Protein AF-A0A971BE72-F1 (afdb_monomer_lite)

Secondary structure (DSSP, 8-state):
-PPPHHHHHHHTTT-GGGHHHHHHHHHHHHHHHHHHHH--HHHHHHHHHHHHHHHHHHGGG----SHHHHHHHHHHHHHHHHHHHHHHHHHHHHHHHHTT--PPPPPHHHHHHHHHHTT-HHHHHHHHHHHHHS-HHHHHHHHHHHTS---HHHHHHHHTS-HHHHHHHHHHHHHHHHHHHT-PPPGGGG-

Sequence (191 aa):
MAETLSTCLRESARTPTAFTGVYEAMASELLAFLLRRTFDVEVARDLTAETFARAFEHRGRFRGDTDAEASAWLYGIARNLLARYARDGVTERRAVERLGIRVPAVSEDDHQRIVELAGLADMRATVADLFSSLPSDQRDALRLRVIDERDYGEVAATLGVSEDAARARVSRALRRIADVVDMPIPSEVTR

Foldseek 3Di:
DLQALLRLLLCCVVVVVSCVSVCVVPLLVQLLVQLLAVVANVVSNVLSVVLSVVSSVCSNVDDDRHSVSSNVVSVVSSVVSSLVCLVVVVVVVVVCVVVVHDDDDDDPVSSVVSCVSNVCPVVVVVLVVLLVVQDPLLSQLLCCCPVVVDDLVVSCVVSVHDSVVSLVSPLVSQVSSCVVSVYDDRCVSVD

Structure (mmCIF, N/CA/C/O backbone):
data_AF-A0A971BE72-F1
#
_entry.id   AF-A0A971BE72-F1
#
loop_
_atom_site.group_PDB
_atom_site.id
_atom_site.type_symbol
_atom_site.label_atom_id
_atom_site.label_alt_id
_atom_site.label_comp_id
_atom_site.label_asym_id
_atom_site.label_entity_id
_atom_site.label_seq_id
_atom_site.pdbx_PDB_ins_code
_atom_site.Cartn_x
_atom_site.Cartn_y
_atom_site.Cartn_z
_atom_site.occupancy
_atom_site.B_iso_or_equiv
_atom_site.auth_seq_id
_atom_site.auth_comp_id
_atom_site.auth_asym_id
_atom_site.auth_atom_id
_atom_site.pdbx_PDB_model_num
ATOM 1 N N . MET A 1 1 ? 28.751 -3.625 -18.871 1.00 43.56 1 MET A N 1
ATOM 2 C CA . MET A 1 1 ? 28.095 -2.444 -18.273 1.00 43.56 1 MET A CA 1
ATOM 3 C C . MET A 1 1 ? 26.715 -2.896 -17.861 1.00 43.56 1 MET A C 1
ATOM 5 O O . MET A 1 1 ? 26.048 -3.460 -18.714 1.00 43.56 1 MET A O 1
ATOM 9 N N . ALA A 1 2 ? 26.331 -2.754 -16.592 1.00 56.28 2 ALA A N 1
ATOM 10 C CA . ALA A 1 2 ? 24.943 -3.002 -16.211 1.00 56.28 2 ALA A CA 1
ATOM 11 C C . ALA A 1 2 ? 24.065 -2.018 -16.999 1.00 56.28 2 ALA A C 1
ATOM 13 O O . ALA A 1 2 ? 24.338 -0.816 -16.973 1.00 56.28 2 ALA A O 1
ATOM 14 N N . GLU A 1 3 ? 23.106 -2.521 -17.773 1.00 75.62 3 GLU A N 1
ATOM 15 C CA . GLU A 1 3 ? 22.121 -1.655 -18.415 1.00 75.62 3 GLU A CA 1
ATOM 16 C C . GLU A 1 3 ? 21.285 -0.985 -17.323 1.00 75.62 3 GLU A C 1
ATOM 18 O O . GLU A 1 3 ? 20.890 -1.620 -16.345 1.00 75.62 3 GLU A O 1
ATOM 23 N N . THR A 1 4 ? 21.079 0.323 -17.453 1.00 91.81 4 THR A N 1
ATOM 24 C CA . THR A 1 4 ? 20.314 1.095 -16.472 1.00 91.81 4 THR A CA 1
ATOM 25 C C . THR A 1 4 ? 18.823 0.810 -16.636 1.00 91.81 4 THR A C 1
ATOM 27 O O . THR A 1 4 ? 18.357 0.542 -17.749 1.00 91.81 4 THR A O 1
ATOM 30 N N . LEU A 1 5 ? 18.050 0.915 -15.553 1.00 93.81 5 LEU A N 1
ATOM 31 C CA . LEU A 1 5 ? 16.604 0.672 -15.564 1.00 93.81 5 LEU A CA 1
ATOM 32 C C . LEU A 1 5 ? 15.892 1.512 -16.640 1.00 93.81 5 LEU A C 1
ATOM 34 O O . LEU A 1 5 ? 15.056 0.999 -17.389 1.00 93.81 5 LEU A O 1
ATOM 38 N N . SER A 1 6 ? 16.249 2.796 -16.753 1.00 95.06 6 SER A N 1
ATOM 39 C CA . SER A 1 6 ? 15.688 3.711 -17.752 1.00 95.06 6 SER A CA 1
ATOM 40 C C . SER A 1 6 ? 16.047 3.319 -19.187 1.00 95.06 6 SER A C 1
ATOM 42 O O . SER A 1 6 ? 15.268 3.558 -20.115 1.00 95.06 6 SER A O 1
ATOM 44 N N . THR A 1 7 ? 17.208 2.698 -19.391 1.00 95.31 7 THR A N 1
ATOM 45 C CA . THR A 1 7 ? 17.658 2.225 -20.702 1.00 95.31 7 THR A CA 1
ATOM 46 C C . THR A 1 7 ? 16.897 0.970 -21.098 1.00 95.31 7 THR A C 1
ATOM 48 O O . THR A 1 7 ? 16.229 1.001 -22.132 1.00 95.31 7 THR A O 1
ATOM 51 N N . CYS A 1 8 ? 16.862 -0.058 -20.241 1.00 95.62 8 CYS A N 1
ATOM 52 C CA . CYS A 1 8 ? 16.073 -1.269 -20.483 1.00 95.62 8 CYS A CA 1
ATOM 53 C C . CYS A 1 8 ? 14.601 -0.929 -20.778 1.00 95.62 8 CYS A C 1
ATOM 55 O O . CYS A 1 8 ? 14.002 -1.446 -21.725 1.00 95.62 8 CYS A O 1
ATOM 57 N N . LEU A 1 9 ? 14.015 0.002 -20.013 1.00 95.75 9 LEU A N 1
ATOM 58 C CA . LEU A 1 9 ? 12.622 0.406 -20.190 1.00 95.75 9 LEU A CA 1
ATOM 59 C C . LEU A 1 9 ? 12.379 1.118 -21.529 1.00 95.75 9 LEU A C 1
ATOM 61 O O . LEU A 1 9 ? 11.404 0.802 -22.212 1.00 95.75 9 LEU A O 1
ATOM 65 N N . ARG A 1 10 ? 13.251 2.036 -21.960 1.00 95.19 10 ARG A N 1
ATOM 66 C CA . ARG A 1 10 ? 13.100 2.712 -23.264 1.00 95.19 10 ARG A CA 1
ATOM 67 C C . ARG A 1 10 ? 13.342 1.762 -24.433 1.00 95.19 10 ARG A C 1
ATOM 69 O O . ARG A 1 10 ? 12.573 1.765 -25.396 1.00 95.19 10 ARG A O 1
ATOM 76 N N . GLU A 1 11 ? 14.377 0.935 -24.350 1.00 95.69 11 GLU A N 1
ATOM 77 C CA . GLU A 1 11 ? 14.713 -0.029 -25.398 1.00 95.69 11 GLU A CA 1
ATOM 78 C C . GLU A 1 11 ? 13.631 -1.085 -25.569 1.00 95.69 11 GLU A C 1
ATOM 80 O O . GLU A 1 11 ? 13.327 -1.470 -26.700 1.00 95.69 11 GLU A O 1
ATOM 85 N N . SER A 1 12 ? 12.958 -1.468 -24.480 1.00 96.06 12 SER A N 1
ATOM 86 C CA . SER A 1 12 ? 11.874 -2.447 -24.521 1.00 96.06 12 SER A CA 1
ATOM 87 C C . SER A 1 12 ? 10.725 -2.077 -25.464 1.00 96.06 12 SER A C 1
ATOM 89 O O . SER A 1 12 ? 10.022 -2.957 -25.971 1.00 96.06 12 SER A O 1
ATOM 91 N N . ALA A 1 13 ? 10.537 -0.786 -25.764 1.00 93.69 13 ALA A N 1
ATOM 92 C CA . ALA A 1 13 ? 9.557 -0.324 -26.744 1.00 93.69 13 ALA A CA 1
ATOM 93 C C . ALA A 1 13 ? 9.863 -0.813 -28.173 1.00 93.69 13 ALA A C 1
ATOM 95 O O . ALA A 1 13 ? 8.935 -1.008 -28.955 1.00 93.69 13 ALA A O 1
ATOM 96 N N . ARG A 1 14 ? 11.142 -1.028 -28.504 1.00 94.75 14 ARG A N 1
ATOM 97 C CA . ARG A 1 14 ? 11.605 -1.546 -29.804 1.00 94.75 14 ARG A CA 1
ATOM 98 C C . ARG A 1 14 ? 12.000 -3.020 -29.728 1.00 94.75 14 ARG A C 1
ATOM 100 O O . ARG A 1 14 ? 11.719 -3.769 -30.657 1.00 94.75 14 ARG A O 1
ATOM 107 N N . THR A 1 15 ? 12.597 -3.425 -28.610 1.00 96.62 15 THR A N 1
ATOM 108 C CA . THR A 1 15 ? 13.130 -4.768 -28.365 1.00 96.62 15 THR A CA 1
ATOM 109 C C . THR A 1 15 ? 12.463 -5.352 -27.122 1.00 96.62 15 THR A C 1
ATOM 111 O O . THR A 1 15 ? 12.979 -5.176 -26.023 1.00 96.62 15 THR A O 1
ATOM 114 N N . PRO A 1 16 ? 11.317 -6.050 -27.245 1.00 94.75 16 PRO A N 1
ATOM 115 C CA . PRO A 1 16 ? 10.526 -6.497 -26.094 1.00 94.75 16 PRO A CA 1
ATOM 116 C C . PRO A 1 16 ? 11.305 -7.251 -25.007 1.00 94.75 16 PRO A C 1
ATOM 118 O O . PRO A 1 16 ? 11.002 -7.095 -23.829 1.00 94.75 16 PRO A O 1
ATOM 121 N N . THR A 1 17 ? 12.331 -8.020 -25.380 1.00 96.00 17 THR A N 1
ATOM 122 C CA . THR A 1 17 ? 13.180 -8.779 -24.448 1.00 96.00 17 THR A CA 1
ATOM 123 C C . THR A 1 17 ? 14.022 -7.901 -23.521 1.00 96.00 17 THR A C 1
ATOM 125 O O . THR A 1 17 ? 14.369 -8.351 -22.435 1.00 96.00 17 THR A O 1
ATOM 128 N N . ALA A 1 18 ? 14.298 -6.641 -23.878 1.00 95.56 18 ALA A N 1
ATOM 129 C CA . ALA A 1 18 ? 14.985 -5.697 -22.990 1.00 95.56 18 ALA A CA 1
ATOM 130 C C . ALA A 1 18 ? 14.162 -5.384 -21.724 1.00 95.56 18 ALA A C 1
ATOM 132 O O . ALA A 1 18 ? 14.707 -4.959 -20.709 1.00 95.56 18 ALA A O 1
ATOM 133 N N . PHE A 1 19 ? 12.849 -5.651 -21.739 1.00 96.69 19 PHE A N 1
ATOM 134 C CA . PHE A 1 19 ? 12.010 -5.499 -20.551 1.00 96.69 19 PHE A CA 1
ATOM 135 C C . PHE A 1 19 ? 12.398 -6.456 -19.413 1.00 96.69 19 PHE A C 1
ATOM 137 O O . PHE A 1 19 ? 12.107 -6.161 -18.256 1.00 96.69 19 PHE A O 1
ATOM 144 N N . THR A 1 20 ? 13.082 -7.569 -19.700 1.00 94.62 20 THR A N 1
ATOM 145 C CA . THR A 1 20 ? 13.574 -8.483 -18.658 1.00 94.62 20 THR A CA 1
ATOM 146 C C . THR A 1 20 ? 14.476 -7.758 -17.658 1.00 94.62 20 THR A C 1
ATOM 148 O O . THR A 1 20 ? 14.303 -7.952 -16.459 1.00 94.62 20 THR A O 1
ATOM 151 N N . GLY A 1 21 ? 15.332 -6.833 -18.113 1.00 93.69 21 GLY A N 1
ATOM 152 C CA . GLY A 1 21 ? 16.171 -6.026 -17.218 1.00 93.69 21 GLY A CA 1
ATOM 153 C C . GLY A 1 21 ? 15.364 -5.112 -16.287 1.00 93.69 21 GLY A C 1
ATOM 154 O O . GLY A 1 21 ? 15.738 -4.903 -15.138 1.00 93.69 21 GLY A O 1
ATOM 155 N N . VAL A 1 22 ? 14.198 -4.632 -16.737 1.00 95.75 22 VAL A N 1
ATOM 156 C CA . VAL A 1 22 ? 13.260 -3.864 -15.897 1.00 95.75 22 VAL A CA 1
ATOM 157 C C . VAL A 1 22 ? 12.657 -4.754 -14.812 1.00 95.75 22 VAL A C 1
ATOM 159 O O . VAL A 1 22 ? 12.561 -4.345 -13.656 1.00 95.75 22 VAL A O 1
ATOM 162 N N . TYR A 1 23 ? 12.246 -5.970 -15.183 1.00 92.19 23 TYR A N 1
ATOM 163 C CA . TYR A 1 23 ? 11.673 -6.932 -14.246 1.00 92.19 23 TYR A CA 1
ATOM 164 C C . TYR A 1 23 ? 12.696 -7.359 -13.190 1.00 92.19 23 TYR A C 1
ATOM 166 O O . TYR A 1 23 ? 12.418 -7.262 -11.998 1.00 92.19 23 TYR A O 1
ATOM 174 N N . GLU A 1 24 ? 13.893 -7.768 -13.610 1.00 89.44 24 GLU A N 1
ATOM 175 C CA . GLU A 1 24 ? 14.965 -8.204 -12.709 1.00 89.44 24 GLU A CA 1
ATOM 176 C C . GLU A 1 24 ? 15.383 -7.107 -11.724 1.00 89.44 24 GLU A C 1
ATOM 178 O O . GLU A 1 24 ? 15.617 -7.399 -10.552 1.00 89.44 24 GLU A O 1
ATOM 183 N N . ALA A 1 25 ? 15.412 -5.847 -12.168 1.00 91.69 25 ALA A N 1
ATOM 184 C CA . ALA A 1 25 ? 15.768 -4.717 -11.318 1.00 91.69 25 ALA A CA 1
ATOM 185 C C . ALA A 1 25 ? 14.685 -4.354 -10.285 1.00 91.69 25 ALA A C 1
ATOM 187 O O . ALA A 1 25 ? 15.021 -3.901 -9.196 1.00 91.69 25 ALA A O 1
ATOM 188 N N . MET A 1 26 ? 13.396 -4.522 -10.608 1.00 92.50 26 MET A N 1
ATOM 189 C CA . MET A 1 26 ? 12.302 -3.923 -9.824 1.00 92.50 26 MET A CA 1
ATOM 190 C C . MET A 1 26 ? 11.337 -4.923 -9.181 1.00 92.50 26 MET A C 1
ATOM 192 O O . MET A 1 26 ? 10.525 -4.519 -8.347 1.00 92.50 26 MET A O 1
ATOM 196 N N . ALA A 1 27 ? 11.366 -6.209 -9.550 1.00 87.25 27 ALA A N 1
ATOM 197 C CA . ALA A 1 27 ? 10.344 -7.166 -9.118 1.00 87.25 27 ALA A CA 1
ATOM 198 C C . ALA A 1 27 ? 10.325 -7.381 -7.602 1.00 87.25 27 ALA A C 1
ATOM 200 O O . ALA A 1 27 ? 9.259 -7.348 -6.989 1.00 87.25 27 ALA A O 1
ATOM 201 N N . SER A 1 28 ? 11.496 -7.552 -6.992 1.00 82.81 28 SER A N 1
ATOM 202 C CA . SER A 1 28 ? 11.647 -7.713 -5.544 1.00 82.81 28 SER A CA 1
ATOM 203 C C . SER A 1 28 ? 11.215 -6.459 -4.781 1.00 82.81 28 SER A C 1
ATOM 205 O O . SER A 1 28 ? 10.479 -6.562 -3.800 1.00 82.81 28 SER A O 1
ATOM 207 N N . GLU A 1 29 ? 11.607 -5.274 -5.251 1.00 84.50 29 GLU A N 1
ATOM 208 C CA . GLU A 1 29 ? 11.231 -4.007 -4.621 1.00 84.50 29 GLU A CA 1
ATOM 209 C C . GLU A 1 29 ? 9.727 -3.731 -4.695 1.00 84.50 29 GLU A C 1
ATOM 211 O O . GLU A 1 29 ? 9.113 -3.375 -3.687 1.00 84.50 29 GLU A O 1
ATOM 216 N N . LEU A 1 30 ? 9.113 -3.927 -5.867 1.00 86.31 30 LEU A N 1
ATOM 217 C CA . LEU A 1 30 ? 7.676 -3.728 -6.056 1.00 86.31 30 LEU A CA 1
ATOM 218 C C . LEU A 1 30 ? 6.857 -4.748 -5.270 1.00 86.31 30 LEU A C 1
ATOM 220 O O . LEU A 1 30 ? 5.844 -4.374 -4.677 1.00 86.31 30 LEU A O 1
ATOM 224 N N . LEU A 1 31 ? 7.297 -6.008 -5.226 1.00 83.12 31 LEU A N 1
ATOM 225 C CA . LEU A 1 31 ? 6.657 -7.035 -4.410 1.00 83.12 31 LEU A CA 1
ATOM 226 C C . LEU A 1 31 ? 6.721 -6.669 -2.927 1.00 83.12 31 LEU A C 1
ATOM 228 O O . LEU A 1 31 ? 5.691 -6.680 -2.262 1.00 83.12 31 LEU A O 1
ATOM 232 N N . ALA A 1 32 ? 7.887 -6.272 -2.413 1.00 76.75 32 ALA A N 1
ATOM 233 C CA . ALA A 1 32 ? 8.019 -5.835 -1.024 1.00 76.75 32 ALA A CA 1
ATOM 234 C C . ALA A 1 32 ? 7.177 -4.578 -0.733 1.00 76.75 32 ALA A C 1
ATOM 236 O O . ALA A 1 32 ? 6.529 -4.487 0.309 1.00 76.75 32 ALA A O 1
ATOM 237 N N . PHE A 1 33 ? 7.151 -3.612 -1.654 1.00 81.19 33 PHE A N 1
ATOM 238 C CA . PHE A 1 33 ? 6.336 -2.400 -1.549 1.00 81.19 33 PHE A CA 1
ATOM 239 C C . PHE A 1 33 ? 4.836 -2.708 -1.451 1.00 81.19 33 PHE A C 1
ATOM 241 O O . PHE A 1 33 ? 4.151 -2.098 -0.623 1.00 81.19 33 PHE A O 1
ATOM 248 N N . LEU A 1 34 ? 4.340 -3.626 -2.287 1.00 80.38 34 LEU A N 1
ATOM 249 C CA . LEU A 1 34 ? 2.941 -4.051 -2.307 1.00 80.38 34 LEU A CA 1
ATOM 250 C C . LEU A 1 34 ? 2.611 -4.919 -1.094 1.00 80.38 34 LEU A C 1
ATOM 252 O O . LEU A 1 34 ? 1.603 -4.670 -0.447 1.00 80.38 34 LEU A O 1
ATOM 256 N N . LEU A 1 35 ? 3.491 -5.846 -0.717 1.00 75.31 35 LEU A N 1
ATOM 257 C CA . LEU A 1 35 ? 3.291 -6.729 0.429 1.00 75.31 35 LEU A CA 1
ATOM 258 C C . LEU A 1 35 ? 3.200 -5.958 1.751 1.00 75.31 35 LEU A C 1
ATOM 260 O O . LEU A 1 35 ? 2.321 -6.240 2.561 1.00 75.31 35 LEU A O 1
ATOM 264 N N . ARG A 1 36 ? 4.023 -4.913 1.934 1.00 70.25 36 ARG A N 1
ATOM 265 C CA . ARG A 1 36 ? 3.919 -3.990 3.084 1.00 70.25 36 ARG A CA 1
ATOM 266 C C . ARG A 1 36 ? 2.584 -3.241 3.155 1.00 70.25 36 ARG A C 1
ATOM 268 O O . ARG A 1 36 ? 2.301 -2.627 4.177 1.00 70.25 36 ARG A O 1
ATOM 275 N N . ARG A 1 37 ? 1.803 -3.231 2.071 1.00 76.19 37 ARG A N 1
ATOM 276 C CA . ARG A 1 37 ? 0.548 -2.476 1.953 1.00 76.19 37 ARG A CA 1
ATOM 277 C C . ARG A 1 37 ? -0.693 -3.353 1.865 1.00 76.19 37 ARG A C 1
ATOM 279 O O . ARG A 1 37 ? -1.763 -2.906 2.264 1.00 76.19 37 ARG A O 1
ATOM 286 N N . THR A 1 38 ? -0.564 -4.572 1.354 1.00 73.50 38 THR A N 1
ATOM 287 C CA . THR A 1 38 ? -1.660 -5.542 1.267 1.00 73.50 38 THR A CA 1
ATOM 288 C C . THR A 1 38 ? -1.684 -6.483 2.461 1.00 73.50 38 THR A C 1
ATOM 290 O O . THR A 1 38 ? -2.763 -6.938 2.821 1.00 73.50 38 THR A O 1
ATOM 293 N N . PHE A 1 39 ? -0.522 -6.763 3.070 1.00 69.50 39 PHE A N 1
ATOM 294 C CA . PHE A 1 39 ? -0.338 -7.824 4.071 1.00 69.50 39 PHE A CA 1
ATOM 295 C C . PHE A 1 39 ? -0.865 -9.186 3.597 1.00 69.50 39 PHE A C 1
ATOM 297 O O . PHE A 1 39 ? -1.276 -10.019 4.394 1.00 69.50 39 PHE A O 1
ATOM 304 N N . ASP A 1 40 ? -0.843 -9.402 2.285 1.00 71.94 40 ASP A N 1
ATOM 305 C CA . ASP A 1 40 ? -1.337 -10.601 1.624 1.00 71.94 40 ASP A CA 1
ATOM 306 C C . ASP A 1 40 ? -0.391 -10.918 0.463 1.00 71.94 40 ASP A C 1
ATOM 308 O O . ASP A 1 40 ? -0.172 -10.077 -0.418 1.00 71.94 40 ASP A O 1
ATOM 312 N N . VAL A 1 41 ? 0.218 -12.106 0.513 1.00 72.56 41 VAL A N 1
ATOM 313 C CA . VAL A 1 41 ? 1.233 -12.562 -0.450 1.00 72.56 41 VAL A CA 1
ATOM 314 C C . VAL A 1 41 ? 0.633 -12.798 -1.827 1.00 72.56 41 VAL A C 1
ATOM 316 O O . VAL A 1 41 ? 1.291 -12.482 -2.819 1.00 72.56 41 VAL A O 1
ATOM 319 N N . GLU A 1 42 ? -0.575 -13.351 -1.904 1.00 75.44 42 GLU A N 1
ATOM 320 C CA . GLU A 1 42 ? -1.223 -13.650 -3.180 1.00 75.44 42 GLU A CA 1
ATOM 321 C C . GLU A 1 42 ? -1.618 -12.347 -3.865 1.00 75.44 42 GLU A C 1
ATOM 323 O O . GLU A 1 42 ? -1.184 -12.079 -4.984 1.00 75.44 42 GLU A O 1
ATOM 328 N N . VAL A 1 43 ? -2.280 -11.454 -3.128 1.00 81.69 43 VAL A N 1
ATOM 329 C CA . VAL A 1 43 ? -2.646 -10.124 -3.627 1.00 81.69 43 VAL A CA 1
ATOM 330 C C . VAL A 1 43 ? -1.407 -9.323 -4.023 1.00 81.69 43 VAL A C 1
ATOM 332 O O . VAL A 1 43 ? -1.401 -8.662 -5.062 1.00 81.69 43 VAL A O 1
ATOM 335 N N . ALA A 1 44 ? -0.338 -9.355 -3.220 1.00 79.38 44 ALA A N 1
ATOM 336 C CA . ALA A 1 44 ? 0.892 -8.641 -3.553 1.00 79.38 44 ALA A CA 1
ATOM 337 C C . ALA A 1 44 ? 1.509 -9.165 -4.856 1.00 79.38 44 ALA A C 1
ATOM 339 O O . ALA A 1 44 ? 1.889 -8.361 -5.704 1.00 79.38 44 ALA A O 1
ATOM 340 N N . ARG A 1 45 ? 1.568 -10.491 -5.042 1.00 84.31 45 ARG A N 1
ATOM 341 C CA . ARG A 1 45 ? 2.070 -11.119 -6.274 1.00 84.31 45 ARG A CA 1
ATOM 342 C C . ARG A 1 45 ? 1.226 -10.748 -7.486 1.00 84.31 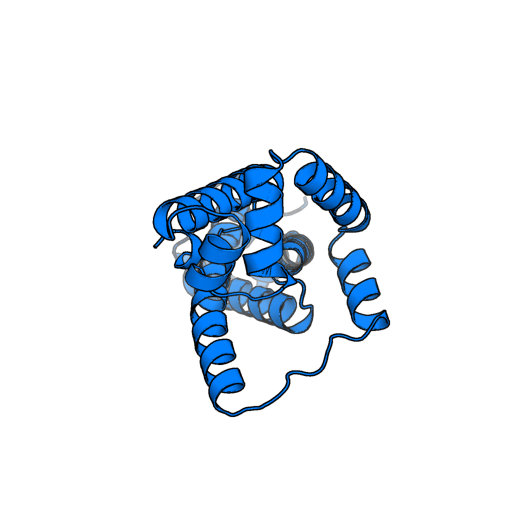45 ARG A C 1
ATOM 344 O O . ARG A 1 45 ? 1.797 -10.376 -8.511 1.00 84.31 45 ARG A O 1
ATOM 351 N N . ASP A 1 46 ? -0.094 -10.783 -7.353 1.00 88.12 46 ASP A N 1
ATOM 352 C CA . ASP A 1 46 ? -1.020 -10.432 -8.430 1.00 88.12 46 ASP A CA 1
ATOM 353 C C . ASP A 1 46 ? -0.879 -8.960 -8.826 1.00 88.12 46 ASP A C 1
ATOM 355 O O . ASP A 1 46 ? -0.743 -8.632 -10.007 1.00 88.12 46 ASP A O 1
ATOM 359 N N . LEU A 1 47 ? -0.813 -8.058 -7.843 1.00 91.50 47 LEU A N 1
ATOM 360 C CA . LEU A 1 47 ? -0.584 -6.636 -8.093 1.00 91.50 47 LEU A CA 1
ATOM 361 C C . LEU A 1 47 ? 0.801 -6.375 -8.704 1.00 91.50 47 LEU A C 1
ATOM 363 O O . LEU A 1 47 ? 0.925 -5.490 -9.556 1.00 91.50 47 LEU A O 1
ATOM 367 N N . THR A 1 48 ? 1.840 -7.124 -8.319 1.00 91.94 48 THR A N 1
ATOM 368 C CA . THR A 1 48 ? 3.168 -7.035 -8.946 1.00 91.94 48 THR A CA 1
ATOM 369 C C . THR A 1 48 ? 3.104 -7.477 -10.406 1.00 91.94 48 THR A C 1
ATOM 371 O O . THR A 1 48 ? 3.577 -6.749 -11.280 1.00 91.94 48 THR A O 1
ATOM 374 N N . ALA A 1 49 ? 2.487 -8.627 -10.688 1.00 92.56 49 ALA A N 1
ATOM 375 C CA . ALA A 1 49 ? 2.341 -9.149 -12.043 1.00 92.56 49 ALA A CA 1
ATOM 376 C C . ALA A 1 49 ? 1.562 -8.173 -12.941 1.00 92.56 49 ALA A C 1
ATOM 378 O O . ALA A 1 49 ? 2.036 -7.812 -14.020 1.00 92.56 49 ALA A O 1
ATOM 379 N N . GLU A 1 50 ? 0.428 -7.661 -12.462 1.00 97.56 50 GLU A N 1
ATOM 380 C CA . GLU A 1 50 ? -0.392 -6.676 -13.174 1.00 97.56 50 GLU A CA 1
ATOM 381 C C . GLU A 1 50 ? 0.352 -5.343 -13.376 1.00 97.56 50 GLU A C 1
ATOM 383 O O . GLU A 1 50 ? 0.229 -4.706 -14.426 1.00 97.56 50 GLU A O 1
ATOM 388 N N . THR A 1 51 ? 1.180 -4.923 -12.410 1.00 97.62 51 THR A N 1
ATOM 389 C CA . THR A 1 51 ? 2.039 -3.736 -12.559 1.00 97.62 51 THR A CA 1
ATOM 390 C C . THR A 1 51 ? 2.975 -3.897 -13.751 1.00 97.62 51 THR A C 1
ATOM 392 O O . THR A 1 51 ? 3.037 -3.006 -14.601 1.00 97.62 51 THR A O 1
ATOM 395 N N . PHE A 1 52 ? 3.674 -5.031 -13.852 1.00 98.06 52 PHE A N 1
ATOM 396 C CA . PHE A 1 52 ? 4.577 -5.291 -14.972 1.00 98.06 52 PHE A CA 1
ATOM 397 C C . PHE A 1 52 ? 3.840 -5.505 -16.290 1.00 98.06 52 PHE A C 1
ATOM 399 O O . PHE A 1 52 ? 4.325 -5.033 -17.314 1.00 98.06 52 PHE A O 1
ATOM 406 N N . ALA A 1 53 ? 2.664 -6.136 -16.282 1.00 98.06 53 ALA A N 1
ATOM 407 C CA . ALA A 1 53 ? 1.840 -6.291 -17.478 1.00 98.06 53 ALA A CA 1
ATOM 408 C C . ALA A 1 53 ? 1.449 -4.923 -18.065 1.00 98.06 53 ALA A C 1
ATOM 410 O O . ALA A 1 53 ? 1.691 -4.656 -19.245 1.00 98.06 53 ALA A O 1
ATOM 411 N N . ARG A 1 54 ? 0.948 -4.005 -17.228 1.00 98.19 54 ARG A N 1
ATOM 412 C CA . ARG A 1 54 ? 0.612 -2.633 -17.651 1.00 98.19 54 ARG A CA 1
ATOM 413 C C . ARG A 1 54 ? 1.830 -1.811 -18.027 1.00 98.19 54 ARG A C 1
ATOM 415 O O . ARG A 1 54 ? 1.784 -1.044 -18.988 1.00 98.19 54 ARG A O 1
ATOM 422 N N . ALA A 1 55 ? 2.917 -1.949 -17.274 1.00 97.69 55 ALA A N 1
ATOM 423 C CA . ALA A 1 55 ? 4.172 -1.291 -17.598 1.00 97.69 55 ALA A CA 1
ATOM 424 C C . ALA A 1 55 ? 4.676 -1.753 -18.969 1.00 97.69 55 ALA A C 1
ATOM 426 O O . ALA A 1 55 ? 5.042 -0.925 -19.796 1.00 97.69 55 ALA A O 1
ATOM 427 N N . PHE A 1 56 ? 4.611 -3.052 -19.257 1.00 97.75 56 PHE A N 1
ATOM 428 C CA . PHE A 1 56 ? 4.954 -3.587 -20.562 1.00 97.75 56 PHE A CA 1
ATOM 429 C C . PHE A 1 56 ? 4.025 -3.024 -21.641 1.00 97.75 56 PHE A C 1
ATOM 431 O O . PHE A 1 56 ? 4.504 -2.469 -22.625 1.00 97.75 56 PHE A O 1
ATOM 438 N N . GLU A 1 57 ? 2.706 -3.070 -21.466 1.00 97.56 57 GLU A N 1
ATOM 439 C CA . GLU A 1 57 ? 1.752 -2.530 -22.445 1.00 97.56 57 GLU A CA 1
ATOM 440 C C . GLU A 1 57 ? 1.987 -1.037 -22.746 1.00 97.56 57 GLU A C 1
ATOM 442 O O . GLU A 1 57 ? 1.895 -0.590 -23.892 1.00 97.56 57 GLU A O 1
ATOM 447 N N . HIS A 1 58 ? 2.334 -0.247 -21.729 1.00 96.38 58 HIS A N 1
ATOM 448 C CA . HIS A 1 58 ? 2.455 1.206 -21.837 1.00 96.38 58 HIS A CA 1
ATOM 449 C C . HIS A 1 58 ? 3.893 1.730 -21.917 1.00 96.38 58 HIS A C 1
ATOM 451 O O . HIS A 1 58 ? 4.076 2.948 -21.976 1.00 96.38 58 HIS A O 1
ATOM 457 N N . ARG A 1 59 ? 4.910 0.863 -21.992 1.00 96.44 59 ARG A N 1
ATOM 458 C CA . ARG A 1 59 ? 6.340 1.245 -22.025 1.00 96.44 59 ARG A CA 1
ATOM 459 C C . ARG A 1 59 ? 6.677 2.274 -23.107 1.00 96.44 59 ARG A C 1
ATOM 461 O O . ARG A 1 59 ? 7.464 3.184 -22.881 1.00 96.44 59 ARG A O 1
ATOM 468 N N . GLY A 1 60 ? 5.991 2.224 -24.253 1.00 95.06 60 GLY A N 1
ATOM 469 C CA . GLY A 1 60 ? 6.142 3.203 -25.338 1.00 95.06 60 GLY A CA 1
ATOM 470 C C . GLY A 1 60 ? 5.704 4.634 -24.988 1.00 95.06 60 GLY A C 1
ATOM 471 O O . GLY A 1 60 ? 5.979 5.557 -25.757 1.00 95.06 60 GLY A O 1
ATOM 472 N N . ARG A 1 61 ? 5.035 4.849 -23.848 1.00 94.00 61 ARG A N 1
ATOM 473 C CA . ARG A 1 61 ? 4.653 6.169 -23.314 1.00 94.00 61 ARG A CA 1
ATOM 474 C C . ARG A 1 61 ? 5.643 6.716 -22.286 1.00 94.00 61 ARG A C 1
ATOM 476 O O . ARG A 1 61 ? 5.524 7.883 -21.932 1.00 94.00 61 ARG A O 1
ATOM 483 N N . PHE A 1 62 ? 6.602 5.919 -21.822 1.00 95.12 62 PHE A N 1
ATOM 484 C CA . PHE A 1 62 ? 7.631 6.397 -20.905 1.00 95.12 62 PHE A CA 1
ATOM 485 C C . PHE A 1 62 ? 8.545 7.413 -21.612 1.00 95.12 62 PHE A C 1
ATOM 487 O O . PHE A 1 62 ? 8.930 7.222 -22.769 1.00 95.12 62 PHE A O 1
ATOM 494 N N . ARG A 1 63 ? 8.829 8.536 -20.947 1.00 91.81 63 ARG A N 1
ATOM 495 C CA . ARG A 1 63 ? 9.615 9.664 -21.489 1.00 91.81 63 ARG A CA 1
ATOM 496 C C . ARG A 1 63 ? 10.734 10.128 -20.551 1.00 91.81 63 ARG A C 1
ATOM 498 O O . ARG A 1 63 ? 11.374 11.118 -20.868 1.00 91.81 63 ARG A O 1
ATOM 505 N N . GLY A 1 64 ? 10.923 9.459 -19.414 1.00 92.00 64 GLY A N 1
ATOM 506 C CA . GLY A 1 64 ? 12.022 9.765 -18.500 1.00 92.00 64 GLY A CA 1
ATOM 507 C C . GLY A 1 64 ? 13.348 9.229 -19.031 1.00 92.00 64 GLY A C 1
ATOM 508 O O . GLY A 1 64 ? 13.371 8.313 -19.857 1.00 92.00 64 GLY A O 1
ATOM 509 N N . ASP A 1 65 ? 14.442 9.777 -18.520 1.00 93.12 65 ASP A N 1
ATOM 510 C CA 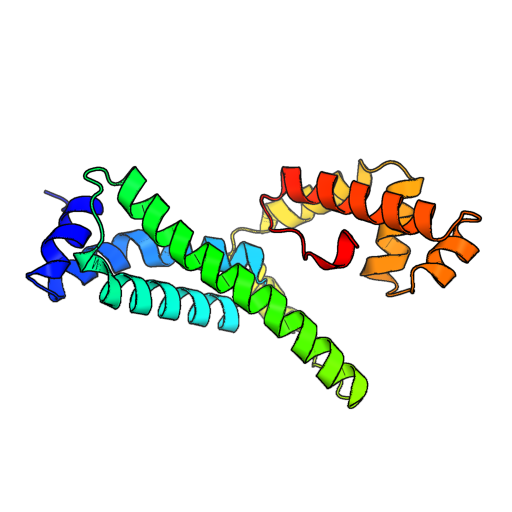. ASP A 1 65 ? 15.801 9.402 -18.922 1.00 93.12 65 ASP A CA 1
ATOM 511 C C . ASP A 1 65 ? 16.626 8.861 -17.746 1.00 93.12 65 ASP A C 1
ATOM 513 O O . ASP A 1 65 ? 17.656 8.213 -17.946 1.00 93.12 65 ASP A O 1
ATOM 517 N N . THR A 1 66 ? 16.149 9.047 -16.515 1.00 95.31 66 THR A N 1
ATOM 518 C CA . THR A 1 66 ? 16.823 8.589 -15.296 1.00 95.31 66 THR A CA 1
ATOM 519 C C . THR A 1 66 ? 16.177 7.338 -14.703 1.00 95.31 66 THR A C 1
ATOM 521 O O . THR A 1 66 ? 14.976 7.098 -14.853 1.00 95.31 66 THR A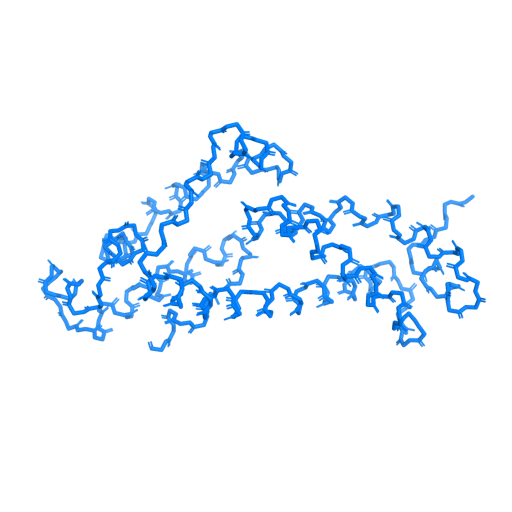 O 1
ATOM 524 N N . ASP A 1 67 ? 16.967 6.547 -13.975 1.00 95.25 67 ASP A N 1
ATOM 525 C CA . ASP A 1 67 ? 16.457 5.374 -13.254 1.00 95.25 67 ASP A CA 1
ATOM 526 C C . ASP A 1 67 ? 15.433 5.774 -12.186 1.00 95.25 67 ASP A C 1
ATOM 528 O O . ASP A 1 67 ? 14.430 5.092 -12.011 1.00 95.25 67 ASP A O 1
ATOM 532 N N . ALA A 1 68 ? 15.615 6.934 -11.545 1.00 90.25 68 ALA A N 1
ATOM 533 C CA . ALA A 1 68 ? 14.654 7.470 -10.585 1.00 90.25 68 ALA A CA 1
ATOM 534 C C . ALA A 1 68 ? 13.273 7.722 -11.218 1.00 90.25 68 ALA A C 1
ATOM 536 O O . ALA A 1 68 ? 12.251 7.377 -10.626 1.00 90.25 68 ALA A O 1
ATOM 537 N N . GLU A 1 69 ? 13.224 8.281 -12.431 1.00 92.88 69 GLU A N 1
ATOM 538 C CA . GLU A 1 69 ? 11.969 8.485 -13.165 1.00 92.88 69 GLU A CA 1
ATOM 539 C C . GLU A 1 69 ? 11.340 7.161 -13.606 1.00 92.88 69 GLU A C 1
ATOM 541 O O . GLU A 1 69 ? 10.118 7.012 -13.536 1.00 92.88 69 GLU A O 1
ATOM 546 N N . ALA A 1 70 ? 12.154 6.191 -14.032 1.00 95.50 70 ALA A N 1
ATOM 547 C CA . ALA A 1 70 ? 11.679 4.861 -14.403 1.00 95.50 70 ALA A CA 1
ATOM 548 C C . ALA A 1 70 ? 11.065 4.130 -13.198 1.00 95.50 70 ALA A C 1
ATOM 550 O O . ALA A 1 70 ? 9.929 3.651 -13.280 1.00 95.50 70 ALA A O 1
ATOM 551 N N . SER A 1 71 ? 11.751 4.129 -12.051 1.00 92.31 71 SER A N 1
ATOM 552 C CA . SER A 1 71 ? 11.224 3.584 -10.797 1.00 92.31 71 SER A CA 1
ATOM 553 C C . SER A 1 71 ? 9.952 4.314 -10.370 1.00 92.31 71 SER A C 1
ATOM 555 O O . SER A 1 71 ? 8.946 3.672 -10.068 1.00 92.31 71 SER A O 1
ATOM 557 N N . ALA A 1 72 ? 9.943 5.651 -10.386 1.00 90.25 72 ALA A N 1
ATOM 558 C CA . ALA A 1 72 ? 8.771 6.442 -10.013 1.00 90.25 72 ALA A CA 1
ATOM 559 C C . ALA A 1 72 ? 7.553 6.134 -10.897 1.00 90.25 72 ALA A C 1
ATOM 561 O O . ALA A 1 72 ? 6.432 6.048 -10.390 1.00 90.25 72 ALA A O 1
ATOM 562 N N . TRP A 1 73 ? 7.766 5.923 -12.198 1.00 96.75 73 TRP A N 1
ATOM 563 C CA . TRP A 1 73 ? 6.714 5.539 -13.134 1.00 96.75 73 TRP A CA 1
ATOM 564 C C . TRP A 1 73 ? 6.121 4.162 -12.801 1.00 96.75 73 TRP A C 1
ATOM 566 O O . TRP A 1 73 ? 4.898 4.033 -12.709 1.00 96.75 73 TRP A O 1
ATOM 576 N N . LEU A 1 74 ? 6.966 3.162 -12.521 1.00 95.81 74 LEU A N 1
ATOM 577 C CA . LEU A 1 74 ? 6.531 1.824 -12.096 1.00 95.81 74 LEU A CA 1
ATOM 578 C C . LEU A 1 74 ? 5.770 1.860 -10.763 1.00 95.81 74 LEU A C 1
ATOM 580 O O . LEU A 1 74 ? 4.668 1.317 -10.662 1.00 95.81 74 LEU A O 1
ATOM 584 N N . TYR A 1 75 ? 6.296 2.569 -9.760 1.00 92.81 75 TYR A N 1
ATOM 585 C CA . TYR A 1 75 ? 5.598 2.772 -8.488 1.00 92.81 75 TYR A CA 1
ATOM 586 C C . TYR A 1 75 ? 4.276 3.530 -8.669 1.00 92.81 75 TYR A C 1
ATOM 588 O O . TYR A 1 75 ? 3.321 3.284 -7.937 1.00 92.81 75 TYR A O 1
ATOM 596 N N . GLY A 1 76 ? 4.182 4.443 -9.638 1.00 91.38 76 GLY A N 1
ATOM 597 C CA . GLY A 1 76 ? 2.933 5.118 -9.991 1.00 91.38 76 GLY A CA 1
ATOM 598 C C . GLY A 1 76 ? 1.859 4.143 -10.480 1.00 91.38 76 GLY A C 1
ATOM 599 O O . GLY A 1 76 ? 0.714 4.206 -10.027 1.00 91.38 76 GLY A O 1
ATOM 600 N N . ILE A 1 77 ? 2.228 3.198 -11.349 1.00 95.88 77 ILE A N 1
ATOM 601 C CA . ILE A 1 77 ? 1.328 2.130 -11.812 1.00 95.88 77 ILE A CA 1
ATOM 602 C C . ILE A 1 77 ? 0.888 1.259 -10.626 1.00 95.88 77 ILE A C 1
ATOM 604 O O . ILE A 1 77 ? -0.315 1.079 -10.421 1.00 95.88 77 ILE A O 1
ATOM 608 N N . ALA A 1 78 ? 1.839 0.796 -9.809 1.00 89.69 78 ALA A N 1
ATOM 609 C CA . ALA A 1 78 ? 1.565 -0.043 -8.643 1.00 89.69 78 ALA A CA 1
ATOM 610 C C . ALA A 1 78 ? 0.635 0.647 -7.631 1.00 89.69 78 ALA A C 1
ATOM 612 O O . ALA A 1 78 ? -0.328 0.047 -7.156 1.00 89.69 78 ALA A O 1
ATOM 613 N N . ARG A 1 79 ? 0.859 1.938 -7.340 1.00 88.25 79 ARG A N 1
ATOM 614 C CA . ARG A 1 79 ? -0.010 2.738 -6.457 1.00 88.25 79 ARG A CA 1
ATOM 615 C C . ARG A 1 79 ? -1.434 2.843 -6.990 1.00 88.25 79 ARG A C 1
ATOM 617 O O . ARG A 1 79 ? -2.378 2.719 -6.216 1.00 88.25 79 ARG A O 1
ATOM 624 N N . ASN A 1 80 ? -1.604 3.047 -8.295 1.00 88.62 80 ASN A N 1
ATOM 625 C CA . ASN A 1 80 ? -2.932 3.125 -8.906 1.00 88.62 80 ASN A CA 1
ATOM 626 C C . ASN A 1 80 ? -3.687 1.792 -8.821 1.00 88.62 80 ASN A C 1
ATOM 628 O O . ASN A 1 80 ? -4.897 1.780 -8.585 1.00 88.62 80 ASN A O 1
ATOM 632 N N . LEU A 1 81 ? -2.978 0.677 -9.006 1.00 90.88 81 LEU A N 1
ATOM 633 C CA . LEU A 1 81 ? -3.526 -0.670 -8.856 1.00 90.88 81 LEU A CA 1
ATOM 634 C C . LEU A 1 81 ? -3.910 -0.960 -7.407 1.00 90.88 81 LEU A C 1
ATOM 636 O O . LEU A 1 81 ? -5.046 -1.348 -7.148 1.00 90.88 81 LEU A O 1
ATOM 640 N N . LEU A 1 82 ? -3.021 -0.665 -6.461 1.00 84.62 82 LEU A N 1
ATOM 641 C CA . LEU A 1 82 ? -3.294 -0.798 -5.034 1.00 84.62 82 LEU A CA 1
ATOM 642 C C . LEU A 1 82 ? -4.498 0.052 -4.599 1.00 84.62 82 LEU A C 1
ATOM 644 O O . LEU A 1 82 ? -5.372 -0.428 -3.887 1.00 84.62 82 LEU A O 1
ATOM 648 N N . ALA A 1 83 ? -4.589 1.303 -5.056 1.00 79.12 83 ALA A N 1
ATOM 649 C CA . ALA A 1 83 ? -5.713 2.186 -4.741 1.00 79.12 83 ALA A CA 1
ATOM 650 C C . ALA A 1 83 ? -7.040 1.710 -5.354 1.00 79.12 83 ALA A C 1
ATOM 652 O O . ALA A 1 83 ? -8.114 2.036 -4.846 1.00 79.12 83 ALA A O 1
ATOM 653 N N . ARG A 1 84 ? -7.002 0.978 -6.472 1.00 82.31 84 ARG A N 1
ATOM 654 C CA . ARG A 1 84 ? -8.178 0.293 -7.021 1.00 82.31 84 ARG A CA 1
ATOM 655 C C . ARG A 1 84 ? -8.541 -0.910 -6.155 1.00 82.31 84 ARG A C 1
ATOM 657 O O . ARG A 1 84 ? -9.661 -0.952 -5.666 1.00 82.31 84 ARG A O 1
ATOM 664 N N . TYR A 1 85 ? -7.581 -1.795 -5.894 1.00 81.38 85 TYR A N 1
ATOM 665 C CA . TYR A 1 85 ? -7.762 -2.969 -5.043 1.00 81.38 85 TYR A CA 1
ATOM 666 C C . TYR A 1 85 ? -8.355 -2.606 -3.675 1.00 81.38 85 TYR A C 1
ATOM 668 O O . TYR A 1 85 ? -9.352 -3.182 -3.261 1.00 81.38 85 TYR A O 1
ATOM 676 N N . ALA A 1 86 ? -7.825 -1.576 -3.012 1.00 74.75 86 ALA A N 1
ATOM 677 C CA . ALA A 1 86 ? -8.329 -1.127 -1.717 1.00 74.75 86 ALA A CA 1
ATOM 678 C C . ALA A 1 86 ? -9.787 -0.626 -1.772 1.00 74.75 86 ALA A C 1
ATOM 680 O O . ALA A 1 86 ? -10.536 -0.809 -0.816 1.00 74.75 86 ALA A O 1
ATOM 681 N N . ARG A 1 87 ? -10.214 0.002 -2.879 1.00 70.94 87 ARG A N 1
ATOM 682 C CA . ARG A 1 87 ? -11.609 0.453 -3.059 1.00 70.94 87 ARG A CA 1
ATOM 683 C C . ARG A 1 87 ? -12.553 -0.715 -3.340 1.00 70.94 87 ARG A C 1
ATOM 685 O O . ARG A 1 87 ? -13.663 -0.749 -2.807 1.00 70.94 87 ARG A O 1
ATOM 692 N N . ASP A 1 88 ? -12.103 -1.659 -4.156 1.00 74.00 88 ASP A N 1
ATOM 693 C CA . ASP A 1 88 ? -12.906 -2.805 -4.576 1.00 74.00 88 ASP A CA 1
ATOM 694 C C . ASP A 1 88 ? -13.040 -3.821 -3.424 1.00 74.00 88 ASP A C 1
ATOM 696 O O . ASP A 1 88 ? -14.152 -4.241 -3.106 1.00 74.00 88 ASP A O 1
ATOM 700 N N . GLY A 1 89 ? -11.958 -4.095 -2.685 1.00 63.28 89 GLY A N 1
ATOM 701 C CA . GLY A 1 89 ? -11.950 -5.005 -1.533 1.00 63.28 89 GLY A CA 1
ATOM 702 C C . GLY A 1 89 ? -12.825 -4.541 -0.363 1.00 63.28 89 GLY A C 1
ATOM 703 O O . GLY A 1 89 ? -13.452 -5.357 0.305 1.00 63.28 89 GLY A O 1
ATOM 704 N N . VAL A 1 90 ? -12.966 -3.231 -0.143 1.00 5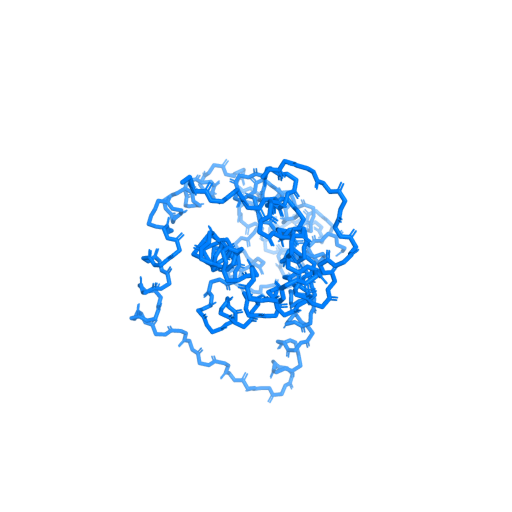7.59 90 VAL A N 1
ATOM 705 C CA . VAL A 1 90 ? -13.944 -2.683 0.817 1.00 57.59 90 VAL A CA 1
ATOM 706 C C . VAL A 1 90 ? -15.381 -2.993 0.389 1.00 57.59 90 VAL A C 1
ATOM 708 O O . VAL A 1 90 ? -16.235 -3.312 1.219 1.00 57.59 90 VAL A O 1
ATOM 711 N N . THR A 1 91 ? -15.656 -2.910 -0.911 1.00 56.06 91 THR A N 1
ATOM 712 C CA . THR A 1 91 ? -16.982 -3.199 -1.469 1.00 56.06 91 THR A CA 1
ATOM 713 C C . THR A 1 91 ? -17.298 -4.691 -1.371 1.00 56.06 91 THR A C 1
ATOM 715 O O . THR A 1 91 ? -18.413 -5.063 -0.995 1.00 56.06 91 THR A O 1
ATOM 718 N N . GLU A 1 92 ? -16.309 -5.538 -1.653 1.00 59.34 92 GLU A N 1
ATOM 719 C CA . GLU A 1 92 ? -16.426 -6.992 -1.614 1.00 59.34 92 GLU A CA 1
ATOM 720 C C . GLU A 1 92 ? -16.532 -7.525 -0.183 1.00 59.34 92 GLU A C 1
ATOM 722 O O . GLU A 1 92 ? -17.461 -8.272 0.106 1.00 59.34 92 GLU A O 1
ATOM 727 N N . ARG A 1 93 ? -15.700 -7.060 0.758 1.00 57.91 93 ARG A N 1
ATOM 728 C CA . ARG A 1 93 ? -15.777 -7.465 2.173 1.00 57.91 93 ARG A CA 1
ATOM 729 C C . ARG A 1 93 ? -17.143 -7.141 2.784 1.00 57.91 93 ARG A C 1
ATOM 731 O O . ARG A 1 93 ? -17.762 -8.006 3.393 1.00 57.91 93 ARG A O 1
ATOM 738 N N . ARG A 1 94 ? -17.694 -5.958 2.488 1.00 55.28 94 ARG A N 1
ATOM 739 C CA . ARG A 1 94 ? -19.072 -5.583 2.863 1.00 55.28 94 ARG A CA 1
ATOM 740 C C . ARG A 1 94 ? -20.144 -6.439 2.190 1.00 55.28 94 ARG A C 1
ATOM 742 O O . ARG A 1 94 ? -21.258 -6.553 2.699 1.00 55.28 94 ARG A O 1
ATOM 749 N N . ALA A 1 95 ? -19.891 -6.972 0.998 1.00 56.81 95 ALA A N 1
ATOM 750 C CA . ALA A 1 95 ? -20.809 -7.897 0.337 1.00 56.81 95 ALA A CA 1
ATOM 751 C C . ALA A 1 95 ? -20.733 -9.299 0.965 1.00 56.81 95 ALA A C 1
ATOM 753 O O . ALA A 1 95 ? -21.772 -9.879 1.262 1.00 56.81 95 ALA A O 1
ATOM 754 N N . VAL A 1 96 ? -19.526 -9.794 1.244 1.00 59.03 96 VAL A N 1
ATOM 755 C CA . VAL A 1 96 ? -19.243 -11.084 1.894 1.00 59.03 96 VAL A CA 1
ATOM 756 C C . VAL A 1 96 ? -19.800 -11.126 3.324 1.00 59.03 96 VAL A C 1
ATOM 758 O O . VAL A 1 96 ? -20.466 -12.094 3.692 1.00 59.03 96 VAL A O 1
ATOM 761 N N . GLU A 1 97 ? -19.643 -10.048 4.099 1.00 58.19 97 GLU A N 1
ATOM 762 C CA . GLU A 1 97 ? -20.233 -9.898 5.439 1.00 58.19 97 GLU A CA 1
ATOM 763 C C . GLU A 1 97 ? -21.767 -9.911 5.400 1.00 58.19 97 GLU A C 1
ATOM 765 O O . GLU A 1 97 ? -22.400 -10.597 6.202 1.00 58.19 97 GLU A O 1
ATOM 770 N N . ARG A 1 98 ? -22.385 -9.231 4.421 1.00 59.28 98 ARG A N 1
ATOM 771 C CA . ARG A 1 98 ? -23.846 -9.284 4.204 1.00 59.28 98 ARG A CA 1
ATOM 772 C C . ARG A 1 98 ? -24.346 -10.681 3.836 1.00 59.28 98 ARG A C 1
ATOM 774 O O . ARG A 1 98 ? -25.513 -10.982 4.070 1.00 59.28 98 ARG A O 1
ATOM 781 N N . LEU A 1 99 ? -23.479 -11.520 3.274 1.00 69.44 99 LEU A N 1
ATOM 782 C CA . LEU A 1 99 ? -23.765 -12.917 2.947 1.00 69.44 99 LEU A CA 1
ATOM 783 C C . LEU A 1 99 ? -23.456 -13.876 4.112 1.00 69.44 99 LEU A C 1
ATOM 785 O O . LEU A 1 99 ? -23.683 -15.076 3.981 1.00 69.44 99 LEU A O 1
ATOM 789 N N . GLY A 1 100 ? -22.960 -13.374 5.252 1.00 57.22 100 GLY A N 1
ATOM 790 C CA . GLY A 1 100 ? -22.655 -14.178 6.440 1.00 57.22 100 GLY A CA 1
ATOM 791 C C . GLY A 1 100 ? -21.456 -15.118 6.278 1.00 57.22 100 GLY A C 1
ATOM 792 O O . GLY A 1 100 ? -21.268 -16.023 7.093 1.00 57.22 100 GLY A O 1
ATOM 793 N N . ILE A 1 101 ? -20.645 -14.928 5.236 1.00 53.91 101 ILE A N 1
ATOM 794 C CA . ILE A 1 101 ? -19.474 -15.759 4.960 1.00 53.91 101 ILE A CA 1
ATOM 795 C C . ILE A 1 101 ? -18.318 -15.248 5.825 1.00 53.91 101 ILE A C 1
ATOM 797 O O . ILE A 1 101 ? -17.853 -14.121 5.667 1.00 53.91 101 ILE A O 1
ATOM 801 N N . ARG A 1 102 ? -17.838 -16.081 6.754 1.00 50.41 102 ARG A N 1
ATOM 802 C CA . ARG A 1 102 ? -16.621 -15.790 7.521 1.00 50.41 102 ARG A CA 1
ATOM 803 C C . ARG A 1 102 ? -15.406 -16.107 6.658 1.00 50.41 102 ARG A C 1
ATOM 805 O O . ARG A 1 102 ? -15.172 -17.270 6.338 1.00 50.41 102 ARG A O 1
ATOM 812 N N . VAL A 1 103 ? -14.644 -15.078 6.298 1.00 50.53 103 VAL A N 1
ATOM 813 C CA . VAL A 1 103 ? -13.328 -15.256 5.676 1.00 50.53 103 VAL A CA 1
ATOM 814 C C . VAL A 1 103 ? -12.424 -15.969 6.694 1.00 50.53 103 VAL A C 1
ATOM 816 O O . VAL A 1 103 ? -12.395 -15.545 7.854 1.00 50.53 103 VAL A O 1
ATOM 819 N N . PRO A 1 104 ? -11.739 -17.065 6.320 1.00 46.75 104 PRO A N 1
ATOM 820 C CA . PRO A 1 104 ? -10.815 -17.751 7.214 1.00 46.75 104 PRO A CA 1
ATOM 821 C C . PRO A 1 104 ? -9.756 -16.781 7.744 1.00 46.75 104 PRO A C 1
ATOM 823 O O . PRO A 1 104 ? -9.239 -15.953 6.996 1.00 46.75 104 PRO A O 1
ATOM 826 N N . ALA A 1 105 ? -9.435 -16.883 9.033 1.00 50.50 105 ALA A N 1
ATOM 827 C CA . ALA A 1 105 ? -8.303 -16.156 9.588 1.00 50.50 105 ALA A CA 1
ATOM 828 C C . ALA A 1 105 ? -7.012 -16.643 8.912 1.00 50.50 105 ALA A C 1
ATOM 830 O O . ALA A 1 105 ? -6.830 -17.848 8.728 1.00 50.50 105 ALA A O 1
ATOM 831 N N . VAL A 1 106 ? -6.138 -15.702 8.546 1.00 57.06 106 VAL A N 1
ATOM 832 C CA . VAL A 1 106 ? -4.790 -15.994 8.040 1.00 57.06 106 VAL A CA 1
ATOM 833 C C . VAL A 1 106 ? -4.074 -16.870 9.070 1.00 57.06 106 VAL A C 1
ATOM 835 O O . VAL A 1 106 ? -4.146 -16.587 10.268 1.00 57.06 106 VAL A O 1
ATOM 838 N N . SER A 1 107 ? -3.433 -17.953 8.627 1.00 65.81 107 SER A N 1
ATOM 839 C CA . SER A 1 107 ? -2.696 -18.826 9.542 1.00 65.81 107 SER A CA 1
ATOM 840 C C . SER A 1 107 ? -1.472 -18.101 10.117 1.00 65.81 107 SER A C 1
ATOM 842 O O . SER A 1 107 ? -0.937 -17.178 9.501 1.00 65.81 107 SER A O 1
ATOM 844 N N . GLU A 1 108 ? -1.004 -18.512 11.297 1.00 57.75 108 GLU A N 1
ATOM 845 C CA . GLU A 1 108 ? 0.184 -17.908 11.922 1.00 57.75 108 GLU A CA 1
ATOM 846 C C . GLU A 1 108 ? 1.444 -18.090 11.049 1.00 57.75 108 GLU A C 1
ATOM 848 O O . GLU A 1 108 ? 2.282 -17.193 10.971 1.00 57.75 108 GLU A O 1
ATOM 853 N N . ASP A 1 109 ? 1.540 -19.208 10.321 1.00 64.25 109 ASP A N 1
ATOM 854 C CA . ASP A 1 109 ? 2.645 -19.490 9.396 1.00 64.25 109 ASP A CA 1
ATOM 855 C C . ASP A 1 109 ? 2.620 -18.557 8.175 1.00 64.25 109 ASP A C 1
ATOM 857 O O . ASP A 1 109 ? 3.661 -18.035 7.760 1.00 64.25 109 ASP A O 1
ATOM 861 N N . ASP A 1 110 ? 1.432 -18.291 7.625 1.00 60.59 110 ASP A N 1
ATOM 862 C CA . ASP A 1 110 ? 1.263 -17.331 6.530 1.00 60.59 110 ASP A CA 1
ATOM 863 C C . ASP A 1 110 ? 1.599 -15.913 6.999 1.00 60.59 110 ASP A C 1
ATOM 865 O O . ASP A 1 110 ? 2.303 -15.174 6.306 1.00 60.59 110 ASP A O 1
ATOM 869 N N . HIS A 1 111 ? 1.170 -15.554 8.212 1.00 61.84 111 HIS A N 1
ATOM 870 C CA . HIS A 1 111 ? 1.475 -14.272 8.836 1.00 61.84 111 HIS A CA 1
ATOM 871 C C . HIS A 1 111 ? 2.985 -14.085 9.050 1.00 61.84 111 HIS A C 1
ATOM 873 O O . HIS A 1 111 ? 3.542 -13.051 8.675 1.00 61.84 111 HIS A O 1
ATOM 879 N N . GLN A 1 112 ? 3.683 -15.098 9.567 1.00 62.69 112 GLN A N 1
ATOM 880 C CA . GLN A 1 112 ? 5.133 -15.053 9.757 1.00 62.69 112 GLN A CA 1
ATOM 881 C C . GLN A 1 112 ? 5.878 -14.920 8.420 1.00 62.69 112 GLN A C 1
ATOM 883 O O . GLN A 1 112 ? 6.821 -14.133 8.296 1.00 62.69 112 GLN A O 1
ATOM 888 N N . ARG A 1 113 ? 5.410 -15.622 7.382 1.00 66.19 113 ARG A N 1
ATOM 889 C CA . ARG A 1 113 ? 5.974 -15.533 6.032 1.00 66.19 113 ARG A CA 1
ATOM 890 C C . ARG A 1 113 ? 5.746 -14.160 5.395 1.00 66.19 113 ARG A C 1
ATOM 892 O O . ARG A 1 113 ? 6.646 -13.654 4.725 1.00 66.19 113 ARG A O 1
ATOM 899 N N . ILE A 1 114 ? 4.590 -13.532 5.634 1.00 64.31 114 ILE A N 1
ATOM 900 C CA . ILE A 1 114 ? 4.313 -12.137 5.251 1.00 64.31 114 ILE A CA 1
ATOM 901 C C . ILE A 1 114 ? 5.285 -11.189 5.962 1.00 64.31 114 ILE A C 1
ATOM 903 O O . ILE A 1 114 ? 5.880 -10.333 5.308 1.00 64.31 114 ILE A O 1
ATOM 907 N N . VAL A 1 115 ? 5.484 -11.349 7.275 1.00 63.66 115 VAL A N 1
ATOM 908 C CA . VAL A 1 115 ? 6.372 -10.491 8.076 1.00 63.66 115 VAL A CA 1
ATOM 909 C C . VAL A 1 115 ? 7.819 -10.544 7.576 1.00 63.66 115 VAL A C 1
ATOM 911 O O . VAL A 1 115 ? 8.443 -9.490 7.417 1.00 63.66 115 VAL A O 1
ATOM 914 N N . GLU A 1 116 ? 8.338 -11.739 7.281 1.00 67.50 116 GLU A N 1
ATOM 915 C CA . GLU A 1 116 ? 9.688 -11.929 6.735 1.00 67.50 116 GLU A CA 1
ATOM 916 C C . GLU A 1 116 ? 9.833 -11.351 5.324 1.00 67.50 116 GLU A C 1
ATOM 918 O O . GLU A 1 116 ? 10.731 -10.545 5.075 1.00 67.50 116 GLU A O 1
ATOM 923 N N . LEU A 1 117 ? 8.934 -11.711 4.400 1.00 62.97 117 LEU A N 1
ATOM 924 C CA . LEU A 1 117 ? 9.006 -11.269 3.001 1.00 62.97 117 LEU A CA 1
ATOM 925 C C . LEU A 1 117 ? 8.830 -9.754 2.847 1.00 62.97 117 LEU A C 1
ATOM 927 O O . LEU A 1 117 ? 9.375 -9.152 1.922 1.00 62.97 117 LEU A O 1
ATOM 931 N N . ALA A 1 118 ? 8.064 -9.129 3.736 1.00 61.47 118 ALA A N 1
ATOM 932 C CA . ALA A 1 118 ? 7.797 -7.700 3.693 1.00 61.47 118 ALA A CA 1
ATOM 933 C C . ALA A 1 118 ? 8.843 -6.864 4.450 1.00 61.47 118 ALA A C 1
ATOM 935 O O . ALA A 1 118 ? 8.795 -5.631 4.377 1.00 61.47 118 ALA A O 1
ATOM 936 N N . GLY A 1 119 ? 9.765 -7.507 5.180 1.00 63.78 119 GLY A N 1
ATOM 937 C CA . GLY A 1 119 ? 10.695 -6.825 6.082 1.00 63.78 119 GLY A CA 1
ATOM 938 C C . GLY A 1 119 ? 9.969 -6.064 7.197 1.00 63.78 119 GLY A C 1
ATOM 939 O O . GLY A 1 119 ? 10.400 -4.987 7.595 1.00 63.78 119 GLY A O 1
ATOM 940 N N . LEU A 1 120 ? 8.826 -6.584 7.661 1.00 63.03 120 LEU A N 1
ATOM 941 C CA . LEU A 1 120 ? 7.935 -5.922 8.624 1.00 63.03 120 LEU A CA 1
ATOM 942 C C . LEU A 1 120 ? 8.287 -6.211 10.089 1.00 63.03 120 LEU A C 1
ATOM 944 O O . LEU A 1 120 ? 7.559 -5.759 10.975 1.00 63.03 120 LEU A O 1
ATOM 948 N N . ALA A 1 121 ? 9.372 -6.943 10.361 1.00 62.41 121 ALA A N 1
ATOM 949 C CA . ALA A 1 121 ? 9.784 -7.289 11.723 1.00 62.41 121 ALA A CA 1
ATOM 950 C C . ALA A 1 121 ? 9.863 -6.043 12.631 1.00 62.41 121 ALA A C 1
ATOM 952 O O . ALA A 1 121 ? 9.303 -6.036 13.728 1.00 62.41 121 ALA A O 1
ATOM 953 N N . ASP A 1 122 ? 10.422 -4.948 12.108 1.00 61.72 122 ASP A N 1
ATOM 954 C CA . ASP A 1 122 ? 10.531 -3.660 12.809 1.00 61.72 122 ASP A CA 1
ATOM 955 C C . ASP A 1 122 ? 9.235 -2.830 12.758 1.00 61.72 122 ASP A C 1
ATOM 957 O O . ASP A 1 122 ? 9.004 -1.944 13.586 1.00 61.72 122 ASP A O 1
ATOM 961 N N . MET A 1 123 ? 8.337 -3.128 11.815 1.00 64.44 123 MET A N 1
ATOM 962 C CA . MET A 1 123 ? 7.092 -2.386 11.617 1.00 64.44 123 MET A CA 1
ATOM 963 C C . MET A 1 123 ? 6.093 -2.655 12.743 1.00 64.44 123 MET A C 1
ATOM 965 O O . MET A 1 123 ? 5.394 -1.740 13.166 1.00 64.44 123 MET A O 1
ATOM 969 N N . ARG A 1 124 ? 6.034 -3.886 13.273 1.00 62.62 124 ARG A N 1
ATOM 970 C CA . ARG A 1 124 ? 5.125 -4.221 14.383 1.00 62.62 124 ARG A CA 1
ATOM 971 C C . ARG A 1 124 ? 5.453 -3.419 15.641 1.00 62.62 124 ARG A C 1
ATOM 973 O O . ARG A 1 124 ? 4.540 -2.882 16.265 1.00 62.62 124 ARG A O 1
ATOM 980 N N . ALA A 1 125 ? 6.737 -3.327 15.990 1.00 67.00 125 ALA A N 1
ATOM 981 C CA . ALA A 1 125 ? 7.201 -2.504 17.105 1.00 67.00 125 ALA A CA 1
ATOM 982 C C . ALA A 1 125 ? 6.899 -1.023 16.839 1.00 67.00 125 ALA A C 1
ATOM 984 O O . ALA A 1 125 ? 6.272 -0.367 17.664 1.00 67.00 125 ALA A O 1
ATOM 985 N N . THR A 1 126 ? 7.212 -0.545 15.632 1.00 70.62 126 THR A N 1
ATOM 986 C CA . THR A 1 126 ? 6.947 0.838 15.211 1.00 70.62 126 THR A CA 1
ATOM 987 C C . THR A 1 126 ? 5.462 1.207 15.306 1.00 70.62 126 THR A C 1
ATOM 989 O O . THR A 1 126 ? 5.118 2.258 15.839 1.00 70.62 126 THR A O 1
ATOM 992 N N . VAL A 1 127 ? 4.555 0.347 14.830 1.00 71.50 127 VAL A N 1
ATOM 993 C CA . VAL A 1 127 ? 3.099 0.563 14.893 1.00 71.50 127 VAL A CA 1
ATOM 994 C C . VAL A 1 127 ? 2.596 0.498 16.335 1.00 71.50 127 VAL A C 1
ATOM 996 O O . VAL A 1 127 ? 1.754 1.313 16.713 1.00 71.50 127 VAL A O 1
ATOM 999 N N . ALA A 1 128 ? 3.111 -0.427 17.151 1.00 71.94 128 ALA A N 1
ATOM 1000 C CA . ALA A 1 128 ? 2.761 -0.522 18.567 1.00 71.94 128 ALA A CA 1
ATOM 1001 C C . ALA A 1 128 ? 3.190 0.732 19.348 1.00 71.94 128 ALA A C 1
ATOM 1003 O O . ALA A 1 128 ? 2.399 1.266 20.132 1.00 71.94 128 ALA A O 1
ATOM 1004 N N . ASP A 1 129 ? 4.392 1.246 19.085 1.00 78.88 129 ASP A N 1
ATOM 1005 C CA . ASP A 1 129 ? 4.897 2.495 19.657 1.00 78.88 129 ASP A CA 1
ATOM 1006 C C . ASP A 1 129 ? 4.065 3.688 19.186 1.00 78.88 129 ASP A C 1
ATOM 1008 O O . ASP A 1 129 ? 3.672 4.539 19.988 1.00 78.88 129 ASP A O 1
ATOM 1012 N N . LEU A 1 130 ? 3.697 3.725 17.902 1.00 81.31 130 LEU A N 1
ATOM 1013 C CA . LEU A 1 130 ? 2.870 4.797 17.364 1.00 81.31 130 LEU A CA 1
ATOM 1014 C C . LEU A 1 130 ? 1.481 4.821 17.982 1.00 81.31 130 LEU A C 1
ATOM 1016 O O . LEU A 1 130 ? 1.021 5.875 18.424 1.00 81.31 130 LEU A O 1
ATOM 1020 N N . PHE A 1 131 ? 0.835 3.658 18.047 1.00 81.69 131 PHE A N 1
ATOM 1021 C CA . PHE A 1 131 ? -0.455 3.487 18.701 1.00 81.69 131 PHE A CA 1
ATOM 1022 C C . PHE A 1 131 ? -0.365 3.905 20.172 1.00 81.69 131 PHE A C 1
ATOM 1024 O O . PHE A 1 131 ? -1.263 4.564 20.699 1.00 81.69 131 PHE A O 1
ATOM 1031 N N . SER A 1 132 ? 0.770 3.605 20.809 1.00 83.75 132 SER A N 1
ATOM 1032 C CA . SER A 1 132 ? 1.066 3.997 22.184 1.00 83.75 132 SER A CA 1
ATOM 1033 C C . SER A 1 132 ? 1.367 5.489 22.360 1.00 83.75 132 SER A C 1
ATOM 1035 O O . SER A 1 132 ? 1.193 6.015 23.460 1.00 83.75 132 SER A O 1
ATOM 1037 N N . SER A 1 133 ? 1.759 6.190 21.296 1.00 86.75 133 SER A N 1
ATOM 1038 C CA . SER A 1 133 ? 2.016 7.636 21.284 1.00 86.75 133 SER A CA 1
ATOM 1039 C C . SER A 1 133 ? 0.769 8.484 20.996 1.00 86.75 133 SER A C 1
ATOM 1041 O O . SER A 1 133 ? 0.786 9.701 21.199 1.00 86.75 133 SER A O 1
ATOM 1043 N N . LEU A 1 134 ? -0.323 7.867 20.524 1.00 89.06 134 LEU A N 1
ATOM 1044 C CA . LEU A 1 134 ? -1.569 8.578 20.238 1.00 89.06 134 LEU A CA 1
ATOM 1045 C C . LEU A 1 134 ? -2.167 9.173 21.524 1.00 89.06 134 LEU A C 1
ATOM 1047 O O . LEU A 1 134 ? -2.168 8.501 22.561 1.00 89.06 134 LEU A O 1
ATOM 1051 N N . PRO A 1 135 ? -2.758 10.382 21.471 1.00 93.12 135 PRO A N 1
ATOM 1052 C CA . PRO A 1 135 ? -3.618 10.874 22.545 1.00 93.12 135 PRO A CA 1
ATOM 1053 C C . PRO A 1 135 ? -4.668 9.821 22.926 1.00 93.12 135 PRO A C 1
ATOM 1055 O O . PRO A 1 135 ? -5.190 9.133 22.046 1.00 93.12 135 PRO A O 1
ATOM 1058 N N . SER A 1 136 ? -4.956 9.665 24.222 1.00 90.06 136 SER A N 1
ATOM 1059 C CA . SER A 1 136 ? -5.839 8.597 24.722 1.00 90.06 136 SER A CA 1
ATOM 1060 C C . SER A 1 136 ? -7.203 8.606 24.035 1.00 90.06 136 SER A C 1
ATOM 1062 O O . SER A 1 136 ? -7.666 7.574 23.568 1.00 90.06 136 SER A O 1
ATOM 1064 N N . ASP A 1 137 ? -7.785 9.787 23.838 1.00 90.56 137 ASP A N 1
ATOM 1065 C CA . ASP A 1 137 ? -9.081 9.953 23.184 1.00 90.56 137 ASP A CA 1
ATOM 1066 C C . ASP A 1 137 ? -9.090 9.510 21.708 1.00 90.56 137 ASP A C 1
ATOM 1068 O O . ASP A 1 137 ? -10.090 8.990 21.214 1.00 90.56 137 ASP A O 1
ATOM 1072 N N . GLN A 1 138 ? -7.975 9.684 20.998 1.00 92.38 138 GLN A N 1
ATOM 1073 C CA . GLN A 1 138 ? -7.787 9.210 19.625 1.00 92.38 138 GLN A CA 1
ATOM 1074 C C . GLN A 1 138 ? -7.535 7.705 19.575 1.00 92.38 138 GLN A C 1
ATOM 1076 O O . GLN A 1 138 ? -8.079 7.021 18.710 1.00 92.38 138 GLN A O 1
ATOM 1081 N N . ARG A 1 139 ? -6.730 7.193 20.508 1.00 92.56 139 ARG A N 1
ATOM 1082 C CA . ARG A 1 139 ? -6.397 5.772 20.628 1.00 92.56 139 ARG A CA 1
ATOM 1083 C C . ARG A 1 139 ? -7.621 4.928 20.956 1.00 92.56 139 ARG A C 1
ATOM 1085 O O . ARG A 1 139 ? -7.846 3.918 20.298 1.00 92.56 139 ARG A O 1
ATOM 1092 N N . ASP A 1 140 ? -8.418 5.364 21.924 1.00 91.69 140 ASP A N 1
ATOM 1093 C CA . ASP A 1 140 ? -9.611 4.646 22.370 1.00 91.69 140 ASP A CA 1
ATOM 1094 C C . ASP A 1 140 ? -10.677 4.644 21.271 1.00 91.69 140 ASP A C 1
ATOM 1096 O O . ASP A 1 140 ? -11.248 3.600 20.960 1.00 91.69 140 ASP A O 1
ATOM 1100 N N . ALA A 1 141 ? -10.874 5.783 20.594 1.00 92.75 141 ALA A N 1
ATOM 1101 C CA . ALA A 1 141 ? -11.753 5.861 19.429 1.00 92.75 141 ALA A CA 1
ATOM 1102 C C . ALA A 1 141 ? -11.285 4.943 18.291 1.00 92.75 141 ALA A C 1
ATOM 1104 O O . ALA A 1 141 ? -12.100 4.253 17.679 1.00 92.75 141 ALA A O 1
ATOM 1105 N N . LEU A 1 142 ? -9.978 4.914 18.013 1.00 89.88 142 LEU A N 1
ATOM 1106 C CA . LEU A 1 142 ? -9.404 4.060 16.979 1.00 89.88 142 LEU A CA 1
ATOM 1107 C C . LEU A 1 142 ? -9.555 2.573 17.319 1.00 89.88 142 LEU A C 1
ATOM 1109 O O . LEU A 1 142 ? -9.956 1.801 16.454 1.00 89.88 142 LEU A O 1
ATOM 1113 N N . ARG A 1 143 ? -9.278 2.182 18.569 1.00 87.56 143 ARG A N 1
ATOM 1114 C CA . ARG A 1 143 ? -9.463 0.812 19.059 1.00 87.56 143 ARG A CA 1
ATOM 1115 C C . ARG A 1 143 ? -10.909 0.363 18.885 1.00 87.56 143 ARG A C 1
ATOM 1117 O O . ARG A 1 143 ? -11.144 -0.644 18.227 1.00 87.56 143 ARG A O 1
ATOM 1124 N N . LEU A 1 144 ? -11.857 1.127 19.428 1.00 85.12 144 LEU A N 1
ATOM 1125 C CA . LEU A 1 144 ? -13.274 0.772 19.375 1.00 85.12 144 LEU A CA 1
ATOM 1126 C C . LEU A 1 144 ? -13.756 0.638 17.927 1.00 85.12 144 LEU A C 1
ATOM 1128 O O . LEU A 1 144 ? -14.512 -0.274 17.608 1.00 85.12 144 LEU A O 1
ATOM 1132 N N . ARG A 1 145 ? -13.291 1.524 17.037 1.00 87.81 145 ARG A N 1
ATOM 1133 C CA . ARG A 1 145 ? -13.718 1.523 15.636 1.00 87.81 145 ARG A CA 1
ATOM 1134 C C . ARG A 1 145 ? -13.075 0.419 14.793 1.00 87.81 145 ARG A C 1
ATOM 1136 O O . ARG A 1 145 ? -13.747 -0.128 13.927 1.00 87.81 145 ARG A O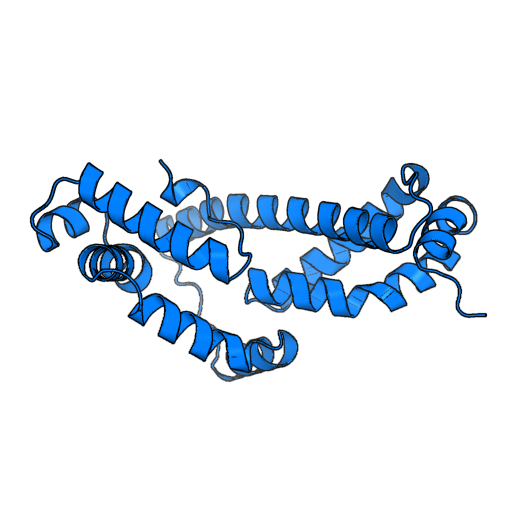 1
ATOM 1143 N N . VAL A 1 146 ? -11.780 0.163 14.968 1.00 77.75 146 VAL A N 1
ATOM 1144 C CA . VAL A 1 146 ? -10.984 -0.666 14.040 1.00 77.75 146 VAL A CA 1
ATOM 1145 C C . VAL A 1 146 ? -10.690 -2.058 14.593 1.00 77.75 146 VAL A C 1
ATOM 1147 O O . VAL A 1 146 ? -10.604 -2.996 13.814 1.00 77.75 146 VAL A O 1
ATOM 1150 N N . ILE A 1 147 ? -10.533 -2.198 15.912 1.00 72.44 147 ILE A N 1
ATOM 1151 C CA . ILE A 1 147 ? -10.250 -3.486 16.566 1.00 72.44 147 ILE A CA 1
ATOM 1152 C C . ILE A 1 147 ? -11.549 -4.117 17.058 1.00 72.44 147 ILE A C 1
ATOM 1154 O O . ILE A 1 147 ? -11.801 -5.286 16.795 1.00 72.44 147 ILE A O 1
ATOM 1158 N N . ASP A 1 148 ? -12.382 -3.333 17.744 1.00 74.19 148 ASP A N 1
ATOM 1159 C CA . ASP A 1 148 ? -13.650 -3.823 18.294 1.00 74.19 148 ASP A CA 1
ATOM 1160 C C . ASP A 1 148 ? -14.818 -3.692 17.284 1.00 74.19 148 ASP A C 1
ATOM 1162 O O . ASP A 1 148 ? -15.957 -4.010 17.624 1.00 74.19 148 ASP A O 1
ATOM 1166 N N . GLU A 1 149 ? -14.531 -3.207 16.064 1.00 76.75 149 GLU A N 1
ATOM 1167 C CA . GLU A 1 149 ? -15.433 -3.076 14.900 1.00 76.75 149 GLU A CA 1
ATOM 1168 C C . GLU A 1 149 ? -16.769 -2.343 15.160 1.00 76.75 149 GLU A C 1
ATOM 1170 O O . GLU A 1 149 ? -17.745 -2.508 14.428 1.00 76.75 149 GLU A O 1
ATOM 1175 N N . ARG A 1 150 ? -16.815 -1.467 16.170 1.00 78.19 150 ARG A N 1
ATOM 1176 C CA . ARG A 1 150 ? -18.013 -0.706 16.565 1.00 78.19 150 ARG A CA 1
ATOM 1177 C C . ARG A 1 150 ? -18.372 0.381 15.567 1.00 78.19 150 ARG A C 1
ATOM 1179 O O . ARG A 1 150 ? -17.482 1.015 14.989 1.00 78.19 150 ARG A O 1
ATOM 1186 N N . ASP A 1 151 ? -19.660 0.655 15.378 1.00 83.31 151 ASP A N 1
ATOM 1187 C CA . ASP A 1 151 ? -20.088 1.795 14.560 1.00 83.31 151 ASP A CA 1
ATOM 1188 C C . ASP A 1 151 ? -19.797 3.145 15.249 1.00 83.31 151 ASP A C 1
ATOM 1190 O O . ASP A 1 151 ? -19.491 3.213 16.440 1.00 83.31 151 ASP A O 1
ATOM 1194 N N . TYR A 1 152 ? -19.830 4.253 14.498 1.00 84.56 152 TYR A N 1
ATOM 1195 C CA . TYR A 1 152 ? -19.496 5.563 15.071 1.00 84.56 152 TYR A CA 1
ATOM 1196 C C . TYR A 1 152 ? -20.464 6.001 16.183 1.00 84.56 152 TYR A C 1
ATOM 1198 O O . TYR A 1 152 ? -20.037 6.736 17.075 1.00 84.56 152 TYR A O 1
ATOM 1206 N N . GLY A 1 153 ? -21.716 5.536 16.166 1.00 87.38 153 GLY A N 1
ATOM 1207 C CA . GLY A 1 153 ? -22.701 5.803 17.211 1.00 87.38 153 GLY A CA 1
ATOM 1208 C C . GLY A 1 153 ? -22.368 5.064 18.508 1.00 87.38 153 GLY A C 1
ATOM 1209 O O . GLY A 1 153 ? -22.356 5.672 19.578 1.00 87.38 153 GLY A O 1
ATOM 1210 N N . GLU A 1 154 ? -22.003 3.786 18.422 1.00 84.69 154 GLU A N 1
ATOM 1211 C CA . GLU A 1 154 ? -21.521 2.980 19.549 1.00 84.69 154 GLU A CA 1
ATOM 1212 C C . GLU A 1 154 ? -20.207 3.529 20.123 1.00 84.69 154 GLU A C 1
ATOM 1214 O O . GLU A 1 154 ? -20.046 3.616 21.344 1.00 84.69 154 GLU A O 1
ATOM 1219 N N . VAL A 1 155 ? -19.273 3.949 19.260 1.00 91.38 155 VAL A N 1
ATOM 1220 C CA . VAL A 1 155 ? -18.019 4.599 19.680 1.00 91.38 155 VAL A CA 1
ATOM 1221 C C . VAL A 1 155 ? -18.327 5.892 20.436 1.00 91.38 155 VAL A C 1
ATOM 1223 O O . VAL A 1 155 ? -17.772 6.135 21.507 1.00 91.38 155 VAL A O 1
ATOM 1226 N N . ALA A 1 156 ? -19.227 6.720 19.904 1.00 93.94 156 ALA A N 1
ATOM 1227 C CA . ALA A 1 156 ? -19.629 7.982 20.512 1.00 93.94 156 ALA A CA 1
ATOM 1228 C C . ALA A 1 156 ? -20.303 7.783 21.876 1.00 93.94 156 ALA A C 1
ATOM 1230 O O . ALA A 1 156 ? -19.925 8.448 22.842 1.00 93.94 156 ALA A O 1
ATOM 1231 N N . ALA A 1 157 ? -21.224 6.819 21.973 1.00 94.31 157 ALA A N 1
ATOM 1232 C CA . ALA A 1 157 ? -21.887 6.449 23.219 1.00 94.31 157 ALA A CA 1
ATOM 1233 C C . ALA A 1 157 ? -20.885 5.947 24.270 1.00 94.31 157 ALA A C 1
ATOM 1235 O O . ALA A 1 157 ? -20.936 6.371 25.423 1.00 94.31 157 ALA A O 1
ATOM 1236 N N . THR A 1 158 ? -19.931 5.105 23.859 1.00 94.75 158 THR A N 1
ATOM 1237 C CA . THR A 1 158 ? -18.894 4.557 24.748 1.00 94.75 158 THR A CA 1
ATOM 1238 C C . THR A 1 158 ? -17.956 5.647 25.271 1.00 94.75 158 THR A C 1
ATOM 1240 O O . THR A 1 158 ? -17.570 5.628 26.437 1.00 94.75 158 THR A O 1
ATOM 1243 N N . LEU A 1 159 ? -17.597 6.617 24.425 1.00 94.69 159 LEU A N 1
ATOM 1244 C CA . LEU A 1 159 ? -16.664 7.695 24.770 1.00 94.69 159 LEU A CA 1
ATOM 1245 C C . LEU A 1 159 ? -17.341 8.953 25.340 1.00 94.69 159 LEU A C 1
ATOM 1247 O O . LEU A 1 159 ? -16.643 9.919 25.652 1.00 94.69 159 LEU A O 1
ATOM 1251 N N . GLY A 1 160 ? -18.673 8.974 25.440 1.00 94.56 160 GLY A N 1
ATOM 1252 C CA . GLY A 1 160 ? -19.437 10.122 25.932 1.00 94.56 160 GLY A CA 1
ATOM 1253 C C . GLY A 1 160 ? -19.286 11.384 25.075 1.00 94.56 160 GLY A C 1
ATOM 1254 O O . GLY A 1 160 ? -19.226 12.489 25.614 1.00 94.56 160 GLY A O 1
ATOM 1255 N N . VAL A 1 161 ? -19.177 11.243 23.750 1.00 96.25 161 VAL A N 1
ATOM 1256 C CA . VAL A 1 161 ? -19.031 12.367 22.803 1.00 96.25 161 VAL A CA 1
ATOM 1257 C C . VAL A 1 161 ? -20.058 12.309 21.676 1.00 96.25 161 VAL A C 1
ATOM 1259 O O . VAL A 1 161 ? -20.834 11.366 21.590 1.00 96.25 161 VAL A O 1
ATOM 1262 N N . SER A 1 162 ? -20.078 13.320 20.802 1.00 96.44 162 SER A N 1
ATOM 1263 C CA . SER A 1 162 ? -20.876 13.263 19.574 1.00 96.44 162 SER A CA 1
ATOM 1264 C C . SER A 1 162 ? -20.274 12.299 18.547 1.00 96.44 162 SER A C 1
ATOM 1266 O O . SER A 1 162 ? -19.061 12.068 18.522 1.00 96.44 162 SER A O 1
ATOM 1268 N N . GLU A 1 163 ? -21.116 11.784 17.651 1.00 93.69 163 GLU A N 1
ATOM 1269 C CA . GLU A 1 163 ? -20.687 10.935 16.532 1.00 93.69 163 GLU A CA 1
ATOM 1270 C C . GLU A 1 163 ? -19.640 11.632 15.644 1.00 93.69 163 GLU A C 1
ATOM 1272 O O . GLU A 1 163 ? -18.614 11.042 15.300 1.00 93.69 163 GLU A O 1
ATOM 1277 N N . ASP A 1 164 ? -19.819 12.930 15.381 1.00 93.75 164 ASP A N 1
ATOM 1278 C CA . ASP A 1 164 ? -18.848 13.745 14.642 1.00 93.75 164 ASP A CA 1
ATOM 1279 C C . ASP A 1 164 ? -17.494 13.837 15.360 1.00 93.75 164 ASP A C 1
ATOM 1281 O O . ASP A 1 164 ? -16.434 13.757 14.732 1.00 93.75 164 ASP A O 1
ATOM 1285 N N . ALA A 1 165 ? -17.500 13.970 16.692 1.00 93.00 165 ALA A N 1
ATOM 1286 C CA . ALA A 1 165 ? -16.274 13.996 17.481 1.00 93.00 165 ALA A CA 1
ATOM 1287 C C . ALA A 1 165 ? -15.564 12.633 17.463 1.00 93.00 165 ALA A C 1
ATOM 1289 O O . ALA A 1 165 ? -14.334 12.592 17.346 1.00 93.00 165 ALA A O 1
ATOM 1290 N N . ALA A 1 166 ? -16.315 11.528 17.519 1.00 93.44 166 ALA A N 1
ATOM 1291 C CA . ALA A 1 166 ? -15.781 10.178 17.363 1.00 93.44 166 ALA A CA 1
ATOM 1292 C C . ALA A 1 166 ? -15.135 9.988 15.979 1.00 93.44 166 ALA A C 1
ATOM 1294 O O . ALA A 1 166 ? -13.971 9.585 15.893 1.00 93.44 166 ALA A O 1
ATOM 1295 N N . ARG A 1 167 ? -15.823 10.377 14.897 1.00 91.19 167 ARG A N 1
ATOM 1296 C CA . ARG A 1 167 ? -15.286 10.318 13.527 1.00 91.19 167 ARG A CA 1
ATOM 1297 C C . ARG A 1 167 ? -14.021 11.159 13.370 1.00 91.19 167 ARG A C 1
ATOM 1299 O O . ARG A 1 167 ? -13.016 10.684 12.837 1.00 91.19 167 ARG A O 1
ATOM 1306 N N . ALA A 1 168 ? -14.018 12.377 13.910 1.00 93.19 168 ALA A N 1
ATOM 1307 C CA . ALA A 1 168 ? -12.854 13.255 13.879 1.00 93.19 168 ALA A CA 1
ATOM 1308 C C . ALA A 1 168 ? -11.659 12.692 14.668 1.00 93.19 168 ALA A C 1
ATOM 1310 O O . ALA A 1 168 ? -10.509 12.911 14.281 1.00 93.19 168 ALA A O 1
ATOM 1311 N N . ARG A 1 169 ? -11.893 11.986 15.781 1.00 94.38 169 ARG A N 1
ATOM 1312 C CA . ARG A 1 169 ? -10.834 11.316 16.557 1.00 94.38 169 ARG A CA 1
ATOM 1313 C C . ARG A 1 169 ? -10.228 10.147 15.787 1.00 94.38 169 ARG A C 1
ATOM 1315 O O . ARG A 1 169 ? -9.010 10.117 15.639 1.00 94.38 169 ARG A O 1
ATOM 1322 N N . VAL A 1 170 ? -11.057 9.270 15.217 1.00 90.00 170 VAL A N 1
ATOM 1323 C CA . VAL A 1 170 ? -10.597 8.143 14.383 1.00 90.00 170 VAL A CA 1
ATOM 1324 C C . VAL A 1 170 ? -9.816 8.640 13.164 1.00 90.00 170 VAL A C 1
ATOM 1326 O O . VAL A 1 170 ? -8.713 8.166 12.902 1.00 90.00 170 VAL A O 1
ATOM 1329 N N . SER A 1 171 ? -10.335 9.643 12.449 1.00 85.50 171 SER A N 1
ATOM 1330 C CA . SER A 1 171 ? -9.659 10.216 11.278 1.00 85.50 171 SER A CA 1
ATOM 1331 C C . SER A 1 171 ? -8.298 10.833 11.621 1.00 85.50 171 SER A C 1
ATOM 1333 O O . SER A 1 171 ? -7.342 10.690 10.858 1.00 85.50 171 SER A O 1
ATOM 1335 N N . ARG A 1 172 ? -8.185 11.519 12.768 1.00 89.69 172 ARG A N 1
ATOM 1336 C CA . ARG A 1 172 ? -6.910 12.083 13.243 1.00 89.69 172 ARG A CA 1
ATOM 1337 C C . ARG A 1 172 ? -5.920 10.997 13.654 1.00 89.69 172 ARG A C 1
ATOM 1339 O O . ARG A 1 172 ? -4.755 11.095 13.280 1.00 89.69 172 ARG A O 1
ATOM 1346 N N . ALA A 1 173 ? -6.391 9.960 14.345 1.00 88.69 173 ALA A N 1
ATOM 1347 C CA . ALA A 1 173 ? -5.576 8.810 14.720 1.00 88.69 173 ALA A CA 1
ATOM 1348 C C . ALA A 1 173 ? -4.991 8.116 13.479 1.00 88.69 173 ALA A C 1
ATOM 1350 O O . ALA A 1 173 ? -3.785 7.897 13.401 1.00 88.69 173 ALA A O 1
ATOM 1351 N N . LEU A 1 174 ? -5.829 7.847 12.472 1.00 84.19 174 LEU A N 1
ATOM 1352 C CA . LEU A 1 174 ? -5.406 7.174 11.243 1.00 84.19 174 LEU A CA 1
ATOM 1353 C C . LEU A 1 174 ? -4.485 8.025 10.373 1.00 84.19 174 LEU A C 1
ATOM 1355 O O . LEU A 1 174 ? -3.545 7.476 9.813 1.00 84.19 174 LEU A O 1
ATOM 1359 N N . ARG A 1 175 ? -4.679 9.349 10.308 1.00 82.50 175 ARG A N 1
ATOM 1360 C CA . ARG A 1 175 ? -3.707 10.249 9.661 1.00 82.50 175 ARG A CA 1
ATOM 1361 C C . ARG A 1 175 ? -2.346 10.198 10.336 1.00 82.50 175 ARG A C 1
ATOM 1363 O O . ARG A 1 175 ? -1.344 10.010 9.664 1.00 82.50 175 ARG A O 1
ATOM 1370 N N . ARG A 1 176 ? -2.324 10.287 11.666 1.00 84.44 176 ARG A N 1
ATOM 1371 C CA . ARG A 1 176 ? -1.078 10.268 12.437 1.00 84.44 176 ARG A CA 1
ATOM 1372 C C . ARG A 1 176 ? -0.327 8.945 12.301 1.00 84.44 176 ARG A C 1
ATOM 1374 O O . ARG A 1 176 ? 0.896 8.948 12.323 1.00 84.44 176 ARG A O 1
ATOM 1381 N N . ILE A 1 177 ? -1.058 7.842 12.138 1.00 78.94 177 ILE A N 1
ATOM 1382 C CA . ILE A 1 177 ? -0.474 6.548 11.782 1.00 78.94 177 ILE A CA 1
ATOM 1383 C C . ILE A 1 177 ? 0.046 6.570 10.347 1.00 78.94 177 ILE A C 1
ATOM 1385 O O . ILE A 1 177 ? 1.226 6.314 10.133 1.00 78.94 177 ILE A O 1
ATOM 1389 N N . ALA A 1 178 ? -0.791 6.926 9.376 1.00 72.62 178 ALA A N 1
ATOM 1390 C CA . ALA A 1 178 ? -0.444 6.909 7.958 1.00 72.62 178 ALA A CA 1
ATOM 1391 C C . ALA A 1 178 ? 0.771 7.773 7.597 1.00 72.62 178 ALA A C 1
ATOM 1393 O O . ALA A 1 178 ? 1.583 7.333 6.787 1.00 72.62 178 ALA A O 1
ATOM 1394 N N . ASP A 1 179 ? 0.930 8.938 8.233 1.00 71.12 179 ASP A N 1
ATOM 1395 C CA . ASP A 1 179 ? 2.090 9.820 8.049 1.00 71.12 179 ASP A CA 1
ATOM 1396 C C . ASP A 1 179 ? 3.417 9.115 8.380 1.00 71.12 179 ASP A C 1
ATOM 1398 O O . ASP A 1 179 ? 4.458 9.460 7.826 1.00 71.12 179 ASP A O 1
ATOM 1402 N N . VAL A 1 180 ? 3.389 8.114 9.266 1.00 67.88 180 VAL A N 1
ATOM 1403 C CA . VAL A 1 180 ? 4.583 7.377 9.699 1.00 67.88 180 VAL A CA 1
ATOM 1404 C C . VAL A 1 180 ? 4.778 6.074 8.926 1.00 67.88 180 VAL A C 1
ATOM 1406 O O . VAL A 1 180 ? 5.915 5.683 8.681 1.00 67.88 180 VAL A O 1
ATOM 1409 N N . VAL A 1 181 ? 3.695 5.407 8.510 1.00 63.88 181 VAL A N 1
ATOM 1410 C CA . VAL A 1 181 ? 3.771 4.119 7.787 1.00 63.88 181 VAL A CA 1
ATOM 1411 C C . VAL A 1 181 ? 3.765 4.237 6.254 1.00 63.88 181 VAL A C 1
ATOM 1413 O O . VAL A 1 181 ? 3.837 3.211 5.582 1.00 63.88 181 VAL A O 1
ATOM 1416 N N . ASP A 1 182 ? 3.683 5.447 5.681 1.00 59.50 182 ASP A N 1
ATOM 1417 C CA . ASP A 1 182 ? 3.598 5.691 4.221 1.00 59.50 182 ASP A CA 1
ATOM 1418 C C . ASP A 1 182 ? 2.534 4.800 3.530 1.00 59.50 182 ASP A C 1
ATOM 1420 O O . ASP A 1 182 ? 2.711 4.238 2.440 1.00 59.50 182 ASP A O 1
ATOM 1424 N N . MET A 1 183 ? 1.408 4.622 4.224 1.00 53.91 183 MET A N 1
ATOM 1425 C CA . MET A 1 183 ? 0.290 3.763 3.835 1.00 53.91 183 MET A CA 1
ATOM 1426 C C . MET A 1 183 ? -0.877 4.616 3.317 1.00 53.91 183 MET A C 1
ATOM 1428 O O . MET A 1 183 ? -1.248 5.595 3.969 1.00 53.91 183 MET A O 1
ATOM 1432 N N . PRO A 1 184 ? -1.508 4.264 2.177 1.00 45.66 184 PRO A N 1
ATOM 1433 C CA . PRO A 1 184 ? -2.703 4.967 1.724 1.00 45.66 184 PRO A CA 1
ATOM 1434 C C . PRO A 1 184 ? -3.848 4.776 2.732 1.00 45.66 184 PRO A C 1
ATOM 1436 O O . PRO A 1 184 ? -4.209 3.650 3.067 1.00 45.66 184 PRO A O 1
ATOM 1439 N N . ILE A 1 185 ? -4.440 5.879 3.203 1.00 44.12 185 ILE A N 1
ATOM 1440 C CA . ILE A 1 185 ? -5.606 5.845 4.099 1.00 44.12 185 ILE A CA 1
ATOM 1441 C C . ILE A 1 185 ? -6.848 5.444 3.285 1.00 44.12 185 ILE A C 1
ATOM 1443 O O . ILE A 1 185 ? -7.157 6.122 2.299 1.00 44.12 185 ILE A O 1
ATOM 1447 N N . PRO A 1 186 ? -7.610 4.407 3.685 1.00 41.56 186 PRO A N 1
ATOM 1448 C CA . PRO A 1 186 ? -8.898 4.105 3.071 1.00 41.56 186 PRO A CA 1
ATOM 1449 C C . PRO A 1 186 ? -9.840 5.314 3.174 1.00 41.56 186 PRO A C 1
ATOM 1451 O O . PRO A 1 186 ? -10.081 5.845 4.260 1.00 41.56 186 PRO A O 1
ATOM 1454 N N . SER A 1 187 ? -10.399 5.754 2.043 1.00 40.97 187 SER A N 1
ATOM 1455 C CA . SER A 1 187 ? -11.191 6.993 1.940 1.00 40.97 187 SER A CA 1
ATOM 1456 C C . SER A 1 187 ? -12.428 7.042 2.848 1.00 40.97 187 SER A C 1
ATOM 1458 O O . SER A 1 187 ? -12.943 8.122 3.124 1.00 40.97 187 SER A O 1
ATOM 1460 N N . GLU A 1 188 ? -12.897 5.896 3.343 1.00 41.88 188 GLU A N 1
ATOM 1461 C CA . GLU A 1 188 ? -14.094 5.775 4.188 1.00 41.88 188 GLU A CA 1
ATOM 1462 C C . GLU A 1 188 ? -13.909 6.255 5.627 1.00 41.88 188 GLU A C 1
ATOM 1464 O O . GLU A 1 188 ? -14.881 6.532 6.315 1.00 41.88 188 GLU A O 1
ATOM 1469 N N . VAL A 1 189 ? -12.667 6.414 6.075 1.00 41.38 189 VAL A N 1
ATOM 1470 C CA . VAL A 1 189 ? -12.345 6.967 7.400 1.00 41.38 189 VAL A CA 1
ATOM 1471 C C . VAL A 1 189 ? -12.545 8.490 7.442 1.00 41.38 189 VAL A C 1
ATOM 1473 O O . VAL A 1 189 ? -12.575 9.103 8.511 1.00 41.38 189 VAL A O 1
ATOM 1476 N N . THR A 1 190 ? -12.665 9.122 6.273 1.00 40.59 190 THR A N 1
ATOM 1477 C CA . THR A 1 190 ? -12.647 10.584 6.122 1.00 40.59 190 THR A CA 1
ATOM 1478 C C . THR A 1 190 ? -14.032 11.177 5.840 1.00 40.59 190 THR A C 1
ATOM 1480 O O . THR A 1 190 ? -14.140 12.396 5.725 1.00 40.59 190 THR A O 1
ATOM 1483 N N . ARG A 1 191 ? -15.088 10.360 5.728 1.00 32.78 191 ARG A N 1
ATOM 1484 C CA . ARG A 1 191 ? -16.451 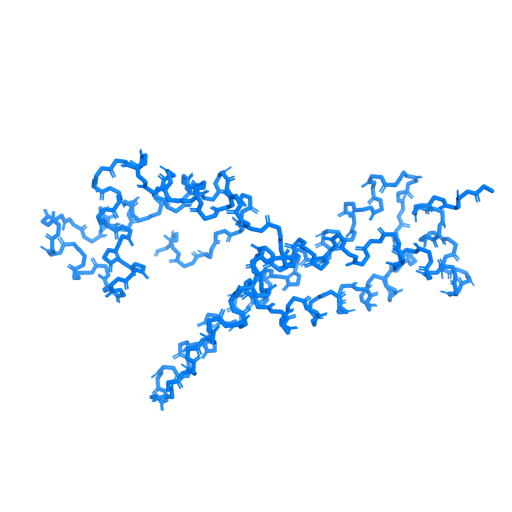10.830 5.441 1.00 32.78 191 ARG A CA 1
ATOM 1485 C C . ARG A 1 191 ? -17.406 10.505 6.577 1.00 32.78 191 ARG A C 1
ATOM 1487 O O . ARG A 1 191 ? -17.419 9.344 7.023 1.00 32.78 191 ARG A O 1
#

Radius of gyration: 20.19 Å; chains: 1; bounding box: 52×34×56 Å

pLDDT: mean 79.74, std 16.1, range [32.78, 98.19]